Protein AF-A0A515D7T7-F1 (afdb_monomer_lite)

pLDDT: mean 89.21, std 8.46, range [52.06, 98.5]

Structure (mmCIF, N/CA/C/O backbone):
data_AF-A0A515D7T7-F1
#
_entry.id   AF-A0A515D7T7-F1
#
loop_
_atom_site.group_PDB
_atom_site.id
_atom_site.type_symbol
_atom_site.label_atom_id
_atom_site.label_alt_id
_atom_site.label_comp_id
_atom_site.label_asym_id
_atom_site.label_entity_id
_atom_site.label_seq_id
_atom_site.pdbx_PDB_ins_code
_atom_site.Cartn_x
_atom_site.Cartn_y
_atom_site.Cartn_z
_atom_site.occupancy
_atom_site.B_iso_or_equiv
_atom_site.auth_seq_id
_atom_site.auth_comp_id
_atom_site.auth_asym_id
_atom_site.auth_atom_id
_atom_site.pdbx_PDB_model_num
ATOM 1 N N . MET A 1 1 ? 3.396 -8.982 -15.856 1.00 57.47 1 MET A N 1
ATOM 2 C CA . MET A 1 1 ? 2.545 -8.597 -17.003 1.00 57.47 1 MET A CA 1
ATOM 3 C C . MET A 1 1 ? 3.292 -9.000 -18.273 1.00 57.47 1 MET A C 1
ATOM 5 O O . MET A 1 1 ? 4.515 -8.979 -18.232 1.00 57.47 1 MET A O 1
ATOM 9 N N . GLN A 1 2 ? 2.620 -9.464 -19.330 1.00 68.44 2 GLN A N 1
ATOM 10 C CA . GLN A 1 2 ? 3.279 -9.749 -20.613 1.00 68.44 2 GLN A CA 1
ATOM 11 C C . GLN A 1 2 ? 3.081 -8.554 -21.543 1.00 68.44 2 GLN A C 1
ATOM 13 O O . GLN A 1 2 ? 1.960 -8.066 -21.667 1.00 68.44 2 GLN A O 1
ATOM 18 N N . TYR A 1 3 ? 4.155 -8.102 -22.185 1.00 80.69 3 TYR A N 1
ATOM 19 C CA . TYR A 1 3 ? 4.115 -6.968 -23.102 1.00 80.69 3 TYR A CA 1
ATOM 20 C C . TYR A 1 3 ? 4.453 -7.420 -24.525 1.00 80.69 3 TYR A C 1
ATOM 22 O O . TYR A 1 3 ? 5.411 -8.162 -24.748 1.00 80.69 3 TYR A O 1
ATOM 30 N N . SER A 1 4 ? 3.669 -6.957 -25.494 1.00 86.75 4 SER A N 1
ATOM 31 C CA . SER A 1 4 ? 4.039 -6.989 -26.913 1.00 86.75 4 SER A CA 1
ATOM 32 C C . SER A 1 4 ? 5.171 -5.995 -27.203 1.00 86.75 4 SER A C 1
ATOM 34 O O . SER A 1 4 ? 5.392 -5.058 -26.433 1.00 86.75 4 SER A O 1
ATOM 36 N N . SER A 1 5 ? 5.861 -6.141 -28.339 1.00 87.50 5 SER A N 1
ATOM 37 C CA . SER A 1 5 ? 6.912 -5.193 -28.745 1.00 87.50 5 SER A CA 1
ATOM 38 C C . SER A 1 5 ? 6.387 -3.757 -28.864 1.00 87.50 5 SER A C 1
ATOM 40 O O . SER A 1 5 ? 7.030 -2.822 -28.394 1.00 87.50 5 SER A O 1
ATOM 42 N N . GLN A 1 6 ? 5.177 -3.577 -29.405 1.00 87.38 6 GLN A N 1
ATOM 43 C CA . GLN A 1 6 ? 4.538 -2.263 -29.517 1.00 87.38 6 GLN A CA 1
ATOM 44 C C . GLN A 1 6 ? 4.263 -1.632 -28.144 1.00 87.38 6 GLN A C 1
ATOM 46 O O . GLN A 1 6 ? 4.516 -0.443 -27.955 1.00 87.38 6 GLN A O 1
ATOM 51 N N . GLN A 1 7 ? 3.790 -2.422 -27.175 1.00 85.50 7 GLN A N 1
ATOM 52 C CA . GLN A 1 7 ? 3.575 -1.943 -25.807 1.00 85.50 7 GLN A CA 1
ATOM 53 C C . GLN A 1 7 ? 4.894 -1.565 -25.131 1.00 85.50 7 GLN A C 1
ATOM 55 O O . GLN A 1 7 ? 4.965 -0.522 -24.492 1.00 85.50 7 GLN A O 1
ATOM 60 N N . ILE A 1 8 ? 5.955 -2.358 -25.307 1.00 88.81 8 ILE A N 1
ATOM 61 C CA . ILE A 1 8 ? 7.284 -2.040 -24.763 1.00 88.81 8 ILE A CA 1
ATOM 62 C C . ILE A 1 8 ? 7.763 -0.678 -25.278 1.00 88.81 8 ILE A C 1
ATOM 64 O O . ILE A 1 8 ? 8.218 0.139 -24.482 1.00 88.81 8 ILE A O 1
ATOM 68 N N . PHE A 1 9 ? 7.599 -0.382 -26.571 1.0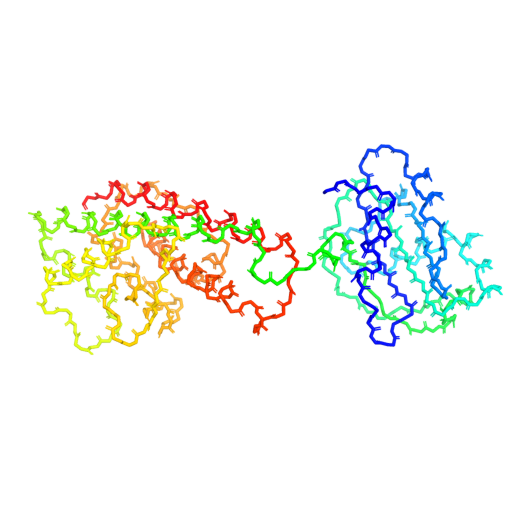0 88.50 9 PHE A N 1
ATOM 69 C CA . PHE A 1 9 ? 7.963 0.930 -27.114 1.00 88.50 9 PHE A CA 1
ATOM 70 C C . PHE A 1 9 ? 7.159 2.079 -26.508 1.00 88.50 9 PHE A C 1
ATOM 72 O O . PHE A 1 9 ? 7.740 3.098 -26.136 1.00 88.50 9 PHE A O 1
ATOM 79 N N . GLN A 1 10 ? 5.844 1.906 -26.355 1.00 86.38 10 GLN A N 1
ATOM 80 C CA . GLN A 1 10 ? 4.997 2.905 -25.698 1.00 86.38 10 GLN A CA 1
ATOM 81 C C . GLN A 1 10 ? 5.456 3.166 -24.258 1.00 86.38 10 GLN A C 1
ATOM 83 O O . GLN A 1 10 ? 5.550 4.319 -23.843 1.00 86.38 10 GLN A O 1
ATOM 88 N N . LEU A 1 11 ? 5.805 2.113 -23.513 1.00 87.31 11 LEU A N 1
ATOM 89 C CA . LEU A 1 11 ? 6.311 2.231 -22.144 1.00 87.31 11 LEU A CA 1
ATOM 90 C C . LEU A 1 11 ? 7.678 2.930 -22.097 1.00 87.31 11 LEU A C 1
ATOM 92 O O . LEU A 1 11 ? 7.887 3.808 -21.265 1.00 87.31 11 LEU A O 1
ATOM 96 N N . VAL A 1 12 ? 8.593 2.607 -23.015 1.00 89.56 12 VAL A N 1
ATOM 97 C CA . VAL A 1 12 ? 9.904 3.272 -23.126 1.00 89.56 12 VAL A CA 1
ATOM 98 C C . VAL A 1 12 ? 9.751 4.773 -23.390 1.00 89.56 12 VAL A C 1
ATOM 100 O O . VAL A 1 12 ? 10.467 5.582 -22.795 1.00 89.56 12 VAL A O 1
ATOM 103 N N . GLN A 1 13 ? 8.810 5.163 -24.251 1.00 88.19 13 GLN A N 1
ATOM 104 C CA . GLN A 1 13 ? 8.517 6.570 -24.541 1.00 88.19 13 GLN A CA 1
ATOM 105 C C . GLN A 1 13 ? 7.815 7.283 -23.377 1.00 88.19 13 GLN A C 1
ATOM 107 O O . GLN A 1 13 ? 8.022 8.480 -23.187 1.00 88.19 13 GLN A O 1
ATOM 112 N N . ALA A 1 14 ? 7.016 6.559 -22.588 1.00 85.25 14 ALA A N 1
ATOM 113 C CA . ALA A 1 14 ? 6.317 7.108 -21.429 1.00 85.25 14 ALA A CA 1
ATOM 114 C C . ALA A 1 14 ? 7.257 7.451 -20.262 1.00 85.25 14 ALA A C 1
ATOM 116 O O . ALA A 1 14 ? 6.937 8.330 -19.463 1.00 85.25 14 ALA A O 1
ATOM 117 N N . VAL A 1 15 ? 8.421 6.797 -20.156 1.00 85.81 15 VAL A N 1
ATOM 118 C CA . VAL A 1 15 ? 9.412 7.136 -19.127 1.00 85.81 15 VAL A CA 1
ATOM 119 C C . VAL A 1 15 ? 10.235 8.348 -19.582 1.00 85.81 15 VAL A C 1
ATOM 121 O O . VAL A 1 15 ? 10.968 8.241 -20.568 1.00 85.81 15 VAL A O 1
ATOM 124 N N . PRO A 1 16 ? 10.193 9.494 -18.879 1.00 86.69 16 PRO A N 1
ATOM 125 C CA . PRO A 1 16 ? 11.018 10.641 -19.228 1.00 86.69 16 PRO A CA 1
ATOM 126 C C . PRO A 1 16 ? 12.496 10.380 -18.915 1.00 86.69 16 PRO A C 1
ATOM 128 O O . PRO A 1 16 ? 12.856 9.657 -17.982 1.00 86.69 16 PRO A O 1
ATOM 131 N N . TRP A 1 17 ? 13.375 11.017 -19.683 1.00 88.19 17 TRP A N 1
ATOM 132 C CA . TRP A 1 17 ? 14.806 11.009 -19.407 1.00 88.19 17 TRP A CA 1
ATOM 133 C C . TRP A 1 17 ? 15.128 11.820 -18.152 1.00 88.19 17 TRP A C 1
ATOM 135 O O . TRP A 1 17 ? 14.663 12.951 -17.996 1.00 88.19 17 TRP A O 1
ATOM 145 N N . LYS A 1 18 ? 15.971 11.267 -17.274 1.00 85.44 18 LYS A N 1
ATOM 146 C CA . LYS A 1 18 ? 16.536 12.039 -16.162 1.00 85.44 18 LYS A CA 1
ATOM 147 C C . LYS A 1 18 ? 17.442 13.147 -16.728 1.00 85.44 18 LYS A C 1
ATOM 149 O O . LYS A 1 18 ? 18.162 12.882 -17.695 1.00 85.44 18 LYS A O 1
ATOM 154 N N . PRO A 1 19 ? 17.450 14.361 -16.143 1.00 83.12 19 PRO A N 1
ATOM 155 C CA . PRO A 1 19 ? 18.350 15.428 -16.575 1.00 83.12 19 PRO A CA 1
ATOM 156 C C . PRO A 1 19 ? 19.804 14.945 -16.635 1.00 83.12 19 PRO A C 1
ATOM 158 O O . PRO A 1 19 ? 20.258 14.247 -15.730 1.00 83.12 19 PRO A O 1
ATOM 161 N N . ASN A 1 20 ? 20.519 15.306 -17.703 1.00 83.31 20 ASN A N 1
ATOM 162 C CA . ASN A 1 20 ? 21.926 14.949 -17.954 1.00 83.31 20 ASN A CA 1
ATOM 163 C C . ASN A 1 20 ? 22.232 13.440 -18.075 1.00 83.31 20 ASN A C 1
ATOM 165 O O . ASN A 1 20 ? 23.396 13.062 -18.181 1.00 83.31 20 ASN A O 1
ATOM 169 N N . SER A 1 21 ? 21.217 12.570 -18.092 1.00 88.31 21 SER A N 1
ATOM 170 C CA . SER A 1 21 ? 21.401 11.138 -18.325 1.00 88.31 21 SER A CA 1
ATOM 171 C C . SER A 1 21 ? 21.408 10.829 -19.823 1.00 88.31 21 SER A C 1
ATOM 173 O O . SER A 1 21 ? 20.537 11.291 -20.561 1.00 88.31 21 SER A O 1
ATOM 175 N N . CYS A 1 22 ? 22.386 10.033 -20.259 1.00 91.19 22 CYS A N 1
ATOM 176 C CA . CYS A 1 22 ? 22.514 9.564 -21.646 1.00 91.19 22 CYS A CA 1
ATOM 177 C C . CYS A 1 22 ? 22.283 8.050 -21.777 1.00 91.19 22 CYS A C 1
ATOM 179 O O . CYS A 1 22 ? 22.191 7.530 -22.885 1.00 91.19 22 CYS A O 1
ATOM 181 N N . ILE A 1 23 ? 22.174 7.340 -20.649 1.00 92.69 23 ILE A N 1
ATOM 182 C CA . ILE A 1 23 ? 21.943 5.897 -20.593 1.00 92.69 23 ILE A CA 1
ATOM 183 C C . ILE A 1 23 ? 20.806 5.613 -19.621 1.00 92.69 23 ILE A C 1
ATOM 185 O O . ILE A 1 23 ? 20.823 6.074 -18.477 1.00 92.69 23 ILE A O 1
ATOM 189 N N . ARG A 1 24 ? 19.849 4.795 -20.053 1.00 92.56 24 ARG A N 1
ATOM 190 C CA . ARG A 1 24 ? 18.876 4.162 -19.162 1.00 92.56 24 ARG A CA 1
ATOM 191 C C . ARG A 1 24 ? 18.772 2.683 -19.479 1.00 92.56 24 ARG A C 1
ATOM 193 O O . ARG A 1 24 ? 18.905 2.273 -20.630 1.00 92.56 24 ARG A O 1
ATOM 200 N N . MET A 1 25 ? 18.533 1.890 -18.447 1.00 92.88 25 MET A N 1
ATOM 201 C CA . MET A 1 25 ? 18.398 0.449 -18.579 1.00 92.88 25 MET A CA 1
ATOM 202 C C . MET A 1 25 ? 17.079 0.014 -17.970 1.00 92.88 25 MET A C 1
ATOM 204 O O . MET A 1 25 ? 16.767 0.358 -16.826 1.00 92.88 25 MET A O 1
ATOM 208 N N . PHE A 1 26 ? 16.321 -0.760 -18.733 1.00 92.38 26 PHE A N 1
ATOM 209 C CA . PHE A 1 26 ? 15.070 -1.322 -18.274 1.00 92.38 26 PHE A CA 1
ATOM 210 C C . PHE A 1 26 ? 15.090 -2.835 -18.326 1.00 92.38 26 PHE A C 1
ATOM 212 O O . PHE A 1 26 ? 15.508 -3.437 -19.312 1.00 92.38 26 PHE A O 1
ATOM 219 N N . TRP A 1 27 ? 14.588 -3.447 -17.267 1.00 91.56 27 TRP A N 1
ATOM 220 C CA . TRP A 1 27 ? 14.275 -4.855 -17.241 1.00 91.56 27 TRP A CA 1
ATOM 221 C C . TRP A 1 27 ? 12.901 -5.092 -17.849 1.00 91.56 27 TRP A C 1
ATOM 223 O O . TRP A 1 27 ? 11.919 -4.447 -17.473 1.00 91.56 27 TRP A O 1
ATOM 233 N N . VAL A 1 28 ? 12.832 -6.046 -18.770 1.00 90.88 28 VAL A N 1
ATOM 234 C CA . VAL A 1 28 ? 11.592 -6.466 -19.410 1.00 90.88 28 VAL A CA 1
ATOM 235 C C . VAL A 1 28 ? 11.449 -7.966 -19.228 1.00 90.88 28 VAL A C 1
ATOM 237 O O . VAL A 1 28 ? 12.201 -8.763 -19.800 1.00 90.88 28 VAL A O 1
ATOM 240 N N . ARG A 1 29 ? 10.455 -8.364 -18.431 1.00 88.12 29 ARG A N 1
ATOM 241 C CA . ARG A 1 29 ? 10.111 -9.774 -18.292 1.00 88.12 29 ARG A CA 1
ATOM 242 C C . ARG A 1 29 ? 9.368 -10.262 -19.534 1.00 88.12 29 ARG A C 1
ATOM 244 O O . ARG A 1 29 ? 8.255 -9.826 -19.821 1.00 88.12 29 ARG A O 1
ATOM 251 N N . TYR A 1 30 ? 9.958 -11.237 -20.210 1.00 88.06 30 TYR A N 1
ATOM 252 C CA . TYR A 1 30 ? 9.394 -11.958 -21.342 1.00 88.06 30 TYR A CA 1
ATOM 253 C C . TYR A 1 30 ? 9.564 -13.467 -21.117 1.00 88.06 30 TYR A C 1
ATOM 255 O O . TYR A 1 30 ? 10.588 -14.067 -21.449 1.00 88.06 30 TYR A O 1
ATOM 263 N N . ALA A 1 31 ? 8.576 -14.058 -20.437 1.00 81.62 31 ALA A N 1
ATOM 264 C CA . ALA A 1 31 ? 8.631 -15.439 -19.953 1.00 81.62 31 ALA A CA 1
ATOM 265 C C . ALA A 1 31 ? 8.290 -16.484 -21.030 1.00 81.62 31 ALA A C 1
ATOM 267 O O . ALA A 1 31 ? 8.812 -17.599 -20.986 1.00 81.62 31 ALA A O 1
ATOM 268 N N . GLU A 1 32 ? 7.441 -16.120 -21.991 1.00 80.19 32 GLU A N 1
ATOM 269 C CA . GLU A 1 32 ? 6.931 -16.997 -23.046 1.00 80.19 32 GLU A CA 1
ATOM 270 C C . GLU A 1 32 ? 7.434 -16.527 -24.413 1.00 80.19 32 GLU A C 1
ATOM 272 O O . GLU A 1 32 ? 7.512 -15.328 -24.662 1.00 80.19 32 GLU A O 1
ATOM 277 N N . GLY A 1 33 ? 7.771 -17.468 -25.298 1.00 84.38 33 GLY A N 1
ATOM 278 C CA . GLY A 1 33 ? 8.294 -17.172 -26.635 1.00 84.38 33 GLY A CA 1
ATOM 279 C C . GLY A 1 33 ? 9.820 -17.022 -26.715 1.00 84.38 33 GLY A C 1
ATOM 280 O O . GLY A 1 33 ? 10.560 -17.265 -25.755 1.00 84.38 33 GLY A O 1
ATOM 281 N N . SER A 1 34 ? 10.301 -16.656 -27.906 1.00 90.44 34 SER A N 1
ATOM 282 C CA . SER A 1 34 ? 11.725 -16.459 -28.187 1.00 90.44 34 SER A CA 1
ATOM 283 C C . SER A 1 34 ? 12.156 -15.035 -27.827 1.00 90.44 34 SER A C 1
ATOM 285 O O . SER A 1 34 ? 11.713 -14.059 -28.433 1.00 90.44 34 SER A O 1
ATOM 287 N N . ARG A 1 35 ? 13.053 -14.904 -26.841 1.00 91.81 35 ARG A N 1
ATOM 288 C CA . ARG A 1 35 ? 13.654 -13.606 -26.477 1.00 91.81 35 ARG A CA 1
ATOM 289 C C . ARG A 1 35 ? 14.519 -13.035 -27.598 1.00 91.81 35 ARG A C 1
ATOM 291 O O . ARG A 1 35 ? 14.634 -11.821 -27.687 1.00 91.81 35 ARG A O 1
ATOM 298 N N . ASP A 1 36 ? 15.079 -13.896 -28.444 1.00 91.38 36 ASP A N 1
ATOM 299 C CA . ASP A 1 36 ? 15.861 -13.487 -29.609 1.00 91.38 36 ASP A CA 1
ATOM 300 C C . ASP A 1 36 ? 14.956 -12.845 -30.670 1.00 91.38 36 ASP A C 1
ATOM 302 O O . ASP A 1 36 ? 15.232 -11.740 -31.121 1.00 91.38 36 ASP A O 1
ATOM 306 N N . GLU A 1 37 ? 13.802 -13.448 -30.974 1.00 92.31 37 GLU A N 1
ATOM 307 C CA . GLU A 1 37 ? 12.818 -12.836 -31.883 1.00 92.31 37 GLU A CA 1
ATOM 308 C C . GLU A 1 37 ? 12.257 -11.520 -31.332 1.00 92.31 37 GLU A C 1
ATOM 310 O O . GLU A 1 37 ? 12.045 -10.566 -32.080 1.00 92.31 37 GLU A O 1
ATOM 315 N N . MET A 1 38 ? 12.011 -11.456 -30.020 1.00 91.88 38 MET A N 1
ATOM 316 C CA . MET A 1 38 ? 11.585 -10.220 -29.366 1.00 91.88 38 MET A CA 1
ATOM 317 C C . MET A 1 38 ? 12.677 -9.145 -29.443 1.00 91.88 38 MET A C 1
ATOM 319 O O . MET A 1 38 ? 12.362 -7.996 -29.735 1.00 91.88 38 MET A O 1
ATOM 323 N N . ALA A 1 39 ? 13.949 -9.501 -29.233 1.00 92.50 39 ALA A N 1
ATOM 324 C CA . ALA A 1 39 ? 15.067 -8.572 -29.374 1.00 92.50 39 ALA A CA 1
ATOM 325 C C . ALA A 1 39 ? 15.150 -8.005 -30.797 1.00 92.50 39 ALA A C 1
ATOM 327 O O . ALA A 1 39 ? 15.240 -6.795 -30.963 1.00 92.50 39 ALA A O 1
ATOM 328 N N . GLU A 1 40 ? 15.022 -8.839 -31.826 1.00 92.31 40 GLU A N 1
ATOM 329 C CA . GLU A 1 40 ? 15.043 -8.352 -33.211 1.00 92.31 40 GLU A CA 1
ATOM 330 C C . GLU A 1 40 ? 13.895 -7.375 -33.510 1.00 92.31 40 GLU A C 1
ATOM 332 O O . GLU A 1 40 ? 14.090 -6.380 -34.200 1.00 92.31 40 GLU A O 1
ATOM 337 N N . ARG A 1 41 ? 12.706 -7.588 -32.931 1.00 92.44 41 ARG A N 1
ATOM 338 C CA . ARG A 1 41 ? 11.566 -6.660 -33.083 1.00 92.44 41 ARG A CA 1
ATOM 339 C C . ARG A 1 41 ? 11.704 -5.368 -32.279 1.00 92.44 41 ARG A C 1
ATOM 341 O O . ARG A 1 41 ? 11.032 -4.390 -32.599 1.00 92.44 41 ARG A O 1
ATOM 348 N N . LEU A 1 42 ? 12.477 -5.392 -31.196 1.00 92.69 42 LEU A N 1
ATOM 349 C CA . LEU A 1 42 ? 12.661 -4.255 -30.291 1.00 92.69 42 LEU A CA 1
ATOM 350 C C . LEU A 1 42 ? 13.836 -3.361 -30.685 1.00 92.69 42 LEU A C 1
ATOM 352 O O . LEU A 1 42 ? 13.930 -2.234 -30.200 1.00 92.69 42 LEU A O 1
ATOM 356 N N . TRP A 1 43 ? 14.727 -3.856 -31.539 1.00 93.19 43 TRP A N 1
ATOM 357 C CA . TRP A 1 43 ? 15.845 -3.082 -32.044 1.00 93.19 43 TRP A CA 1
ATOM 358 C C . TRP A 1 43 ? 15.335 -1.941 -32.925 1.00 93.19 43 TRP A C 1
ATOM 360 O O . TRP A 1 43 ? 14.793 -2.173 -34.005 1.00 93.19 43 TRP A O 1
ATOM 370 N N . THR A 1 44 ? 15.487 -0.699 -32.470 1.00 92.00 44 THR A N 1
ATOM 371 C CA . THR A 1 44 ? 15.000 0.466 -33.217 1.00 92.00 44 THR A CA 1
ATOM 372 C C . THR A 1 44 ? 15.721 1.750 -32.826 1.00 92.00 44 THR A C 1
ATOM 374 O O . THR A 1 44 ? 16.431 1.821 -31.822 1.00 92.00 44 THR A O 1
ATOM 377 N N . TRP A 1 45 ? 15.456 2.794 -33.604 1.00 91.56 45 TRP A N 1
ATOM 378 C CA . TRP A 1 45 ? 15.798 4.176 -33.300 1.00 91.56 45 TRP A CA 1
ATOM 379 C C . TRP A 1 45 ? 14.539 4.981 -32.972 1.00 91.56 45 TRP A C 1
ATOM 381 O O . TRP A 1 45 ? 13.507 4.839 -33.631 1.00 91.56 45 TRP A O 1
ATOM 391 N N . ILE A 1 46 ? 14.623 5.842 -31.957 1.00 86.25 46 ILE A N 1
ATOM 392 C CA . ILE A 1 46 ? 13.602 6.839 -31.617 1.00 86.25 46 ILE A CA 1
ATOM 393 C C . ILE A 1 46 ? 14.285 8.209 -31.658 1.00 86.25 46 ILE A C 1
ATOM 395 O O . ILE A 1 46 ? 14.915 8.635 -30.694 1.00 86.25 46 ILE A O 1
ATOM 399 N N . ASN A 1 47 ? 14.184 8.919 -32.783 1.00 87.12 47 ASN A N 1
ATOM 400 C CA . ASN A 1 47 ? 14.970 10.135 -33.035 1.00 87.12 47 ASN A CA 1
ATOM 401 C C . ASN A 1 47 ? 16.484 9.855 -32.881 1.00 87.12 47 ASN A C 1
ATOM 403 O O . ASN A 1 47 ? 17.014 9.013 -33.596 1.00 87.12 47 ASN A O 1
ATOM 407 N N . LYS A 1 48 ? 17.173 10.522 -31.943 1.00 89.88 48 LYS A N 1
ATOM 408 C CA . LYS A 1 48 ? 18.601 10.312 -31.624 1.00 89.88 48 LYS A CA 1
ATOM 409 C C . LYS A 1 48 ? 18.844 9.337 -30.461 1.00 89.88 48 LYS A C 1
ATOM 411 O O . LYS A 1 48 ? 19.921 9.335 -29.863 1.00 89.88 48 LYS A O 1
ATOM 416 N N . GLU A 1 49 ? 17.831 8.554 -30.099 1.00 93.19 49 GLU A N 1
ATOM 417 C CA . GLU A 1 49 ? 17.910 7.510 -29.081 1.00 93.19 49 GLU A CA 1
ATOM 418 C C . GLU A 1 49 ? 17.985 6.131 -29.743 1.00 93.19 49 GLU A C 1
ATOM 420 O O . GLU A 1 49 ? 17.063 5.737 -30.461 1.00 93.19 49 GLU A O 1
ATOM 425 N N . ALA A 1 50 ? 19.052 5.384 -29.464 1.00 94.69 50 ALA A N 1
ATOM 426 C CA . ALA A 1 50 ? 19.150 3.979 -29.848 1.00 94.69 50 ALA A CA 1
ATOM 427 C C . ALA A 1 50 ? 18.478 3.100 -28.780 1.00 94.69 50 ALA A C 1
ATOM 429 O O . ALA A 1 50 ? 18.831 3.172 -27.599 1.00 94.69 50 ALA A O 1
ATOM 430 N N . VAL A 1 51 ? 17.522 2.259 -29.184 1.00 95.06 51 VAL A N 1
ATOM 431 C CA . VAL A 1 51 ? 16.876 1.271 -28.308 1.00 95.06 51 VAL A CA 1
ATOM 432 C C . VAL A 1 51 ? 17.485 -0.098 -28.587 1.00 95.06 51 VAL A C 1
ATOM 434 O O . VAL A 1 51 ? 17.272 -0.693 -29.642 1.00 95.06 51 VAL A O 1
ATOM 437 N N . VAL A 1 52 ? 18.260 -0.586 -27.621 1.00 96.00 52 VAL A N 1
ATOM 438 C CA . VAL A 1 52 ? 19.133 -1.753 -27.748 1.00 96.00 52 VAL A CA 1
ATOM 439 C C . VAL A 1 52 ? 18.641 -2.875 -26.826 1.00 96.00 52 VAL A C 1
ATOM 441 O O . VAL A 1 52 ? 18.906 -2.861 -25.619 1.00 96.00 52 VAL A O 1
ATOM 444 N N . PRO A 1 53 ? 17.905 -3.866 -27.350 1.00 95.25 53 PRO A N 1
ATOM 445 C CA . PRO A 1 53 ? 17.536 -5.045 -26.583 1.00 95.25 53 PRO A CA 1
ATOM 446 C C . PRO A 1 53 ? 18.730 -5.981 -26.382 1.00 95.25 53 PRO A C 1
ATOM 448 O O . PRO A 1 53 ? 19.471 -6.285 -27.313 1.00 95.25 53 PRO A O 1
ATOM 451 N N . MET A 1 54 ? 18.885 -6.474 -25.155 1.00 95.00 54 MET A N 1
ATOM 452 C CA . MET A 1 54 ? 19.946 -7.393 -24.751 1.00 95.00 54 MET A CA 1
ATOM 453 C C . MET A 1 54 ? 19.331 -8.617 -24.076 1.00 95.00 54 MET A C 1
ATOM 455 O O . MET A 1 54 ? 18.645 -8.511 -23.058 1.00 95.00 54 MET A O 1
ATOM 459 N N . VAL A 1 55 ? 19.567 -9.800 -24.640 1.00 92.06 55 VAL A N 1
ATOM 460 C CA . VAL A 1 55 ? 19.036 -11.051 -24.085 1.00 92.06 55 VAL A CA 1
ATOM 461 C C . VAL A 1 55 ? 19.934 -11.526 -22.949 1.00 92.06 55 VAL A C 1
ATOM 463 O O . VAL A 1 55 ? 21.089 -11.884 -23.172 1.00 92.06 55 VAL A O 1
ATOM 466 N N . LEU A 1 56 ? 19.393 -11.595 -21.730 1.00 90.31 56 LEU A N 1
ATOM 467 C CA . LEU A 1 56 ? 20.131 -12.106 -20.576 1.00 90.31 56 LEU A CA 1
ATOM 468 C C . LEU A 1 56 ? 20.214 -13.641 -20.639 1.00 90.31 56 LEU A C 1
ATOM 470 O O . LEU A 1 56 ? 19.237 -14.343 -20.357 1.00 90.31 56 LEU A O 1
ATOM 474 N N . ARG A 1 57 ? 21.359 -14.179 -21.071 1.00 82.62 57 ARG A N 1
ATOM 475 C CA . ARG A 1 57 ? 21.557 -15.634 -21.241 1.00 82.62 57 ARG A CA 1
ATOM 476 C C . ARG A 1 57 ? 22.141 -16.314 -20.007 1.00 82.62 57 ARG A C 1
ATOM 478 O O . ARG A 1 57 ? 21.814 -17.468 -19.749 1.00 82.62 57 ARG A O 1
ATOM 485 N N . THR A 1 58 ? 22.981 -15.609 -19.262 1.00 78.94 58 THR A N 1
ATOM 486 C CA . THR A 1 58 ? 23.635 -16.091 -18.046 1.00 78.94 58 THR A CA 1
ATOM 487 C C . THR A 1 58 ? 22.900 -15.603 -16.803 1.00 78.94 58 THR A C 1
ATOM 489 O O . THR A 1 58 ? 22.136 -14.638 -16.838 1.00 78.94 58 THR A O 1
ATOM 492 N N . ALA A 1 59 ? 23.110 -16.302 -15.690 1.00 73.56 59 ALA A N 1
ATOM 493 C CA . ALA A 1 59 ? 22.616 -15.856 -14.400 1.00 73.56 59 ALA A CA 1
ATOM 494 C C . ALA A 1 59 ? 23.428 -14.633 -13.939 1.00 73.56 59 ALA A C 1
ATOM 496 O O . ALA A 1 59 ? 24.529 -14.800 -13.433 1.00 73.56 59 ALA A O 1
ATOM 497 N N . GLY A 1 60 ? 22.869 -13.437 -14.106 1.00 78.44 60 GLY A N 1
ATOM 498 C CA . GLY A 1 60 ? 23.389 -12.169 -13.583 1.00 78.44 60 GLY A CA 1
ATOM 499 C C . GLY A 1 60 ? 22.283 -11.393 -12.868 1.00 78.44 60 GLY A C 1
ATOM 500 O O . GLY A 1 60 ? 21.135 -11.842 -12.844 1.00 78.44 60 GLY A O 1
ATOM 501 N N . PHE A 1 61 ? 22.608 -10.238 -12.295 1.00 81.81 61 PHE A N 1
ATOM 502 C CA . PHE A 1 61 ? 21.682 -9.368 -11.564 1.00 81.81 61 PHE A CA 1
ATOM 503 C C . PHE A 1 61 ? 21.058 -10.057 -10.342 1.00 81.81 61 PHE A C 1
ATOM 505 O O . PHE A 1 61 ? 19.847 -9.996 -10.116 1.00 81.81 61 PHE A O 1
ATOM 512 N N . LYS A 1 62 ? 21.901 -10.722 -9.539 1.00 79.62 62 LYS A N 1
ATOM 513 C CA . LYS A 1 62 ? 21.506 -11.374 -8.272 1.00 79.62 62 LYS A CA 1
ATOM 514 C C . LYS A 1 62 ? 21.971 -10.636 -7.018 1.00 79.62 62 LYS A C 1
ATOM 516 O O . LYS A 1 62 ? 21.381 -10.837 -5.960 1.00 79.62 62 LYS A O 1
ATOM 521 N N . ASP A 1 63 ? 22.997 -9.800 -7.137 1.00 77.94 63 ASP A N 1
ATOM 522 C CA . ASP A 1 63 ? 23.559 -9.011 -6.041 1.00 77.94 63 ASP A CA 1
ATOM 523 C C . ASP A 1 63 ? 23.337 -7.519 -6.315 1.00 77.94 63 ASP A C 1
ATOM 525 O O . ASP A 1 63 ? 23.725 -7.006 -7.365 1.00 77.94 63 ASP A O 1
ATOM 529 N N . THR A 1 64 ? 22.727 -6.810 -5.362 1.00 68.88 64 THR A N 1
ATOM 530 C CA . THR A 1 64 ? 22.511 -5.358 -5.436 1.00 68.88 64 THR A CA 1
ATOM 531 C C . THR A 1 64 ? 23.816 -4.578 -5.586 1.00 68.88 64 THR A C 1
ATOM 533 O O . THR A 1 64 ? 23.812 -3.514 -6.198 1.00 68.88 64 THR A O 1
ATOM 536 N N . ASN A 1 65 ? 24.929 -5.107 -5.070 1.00 75.44 65 ASN A N 1
ATOM 537 C CA . ASN A 1 65 ? 26.237 -4.457 -5.145 1.00 75.44 65 ASN A CA 1
ATOM 538 C C . ASN A 1 65 ? 26.953 -4.689 -6.485 1.00 75.44 65 ASN A C 1
ATOM 540 O O . ASN A 1 65 ? 27.897 -3.966 -6.796 1.00 75.44 65 ASN A O 1
ATOM 544 N N . ALA A 1 66 ? 26.507 -5.665 -7.284 1.00 80.69 66 ALA A N 1
ATOM 545 C CA . ALA A 1 66 ? 27.150 -6.049 -8.542 1.00 80.69 66 ALA A CA 1
ATOM 546 C C . ALA A 1 66 ? 26.360 -5.625 -9.793 1.00 80.69 66 ALA A C 1
ATOM 548 O O . ALA A 1 66 ? 26.840 -5.817 -10.904 1.00 80.69 66 ALA A O 1
ATOM 549 N N . VAL A 1 67 ? 25.190 -4.989 -9.639 1.00 83.06 67 VAL A N 1
ATOM 550 C CA . VAL A 1 67 ? 24.266 -4.644 -10.744 1.00 83.06 67 VAL A CA 1
ATOM 551 C C . VAL A 1 67 ? 24.954 -3.957 -11.923 1.00 83.06 67 VAL A C 1
ATOM 553 O O . VAL A 1 67 ? 24.662 -4.266 -13.076 1.00 83.06 67 VAL A O 1
ATOM 556 N N . LEU A 1 68 ? 25.852 -3.006 -11.658 1.00 84.56 68 LEU A N 1
ATOM 557 C CA . LEU A 1 68 ? 26.541 -2.290 -12.730 1.00 84.56 68 LEU A CA 1
ATOM 558 C C . LEU A 1 68 ? 27.721 -3.067 -13.319 1.00 84.56 68 LEU A C 1
ATOM 560 O O . LEU A 1 68 ? 27.999 -2.897 -14.500 1.00 84.56 68 LEU A O 1
ATOM 564 N N . ALA A 1 69 ? 28.367 -3.944 -12.550 1.00 86.12 69 ALA A N 1
ATOM 565 C CA . ALA A 1 69 ? 29.355 -4.873 -13.095 1.00 86.12 69 ALA A CA 1
ATOM 566 C C . ALA A 1 69 ? 28.674 -5.882 -14.035 1.00 86.12 69 ALA A C 1
ATOM 568 O O . ALA A 1 69 ? 29.108 -6.045 -15.172 1.00 86.12 69 ALA A O 1
ATOM 569 N N . ASP A 1 70 ? 27.530 -6.437 -13.623 1.00 88.75 70 ASP A N 1
ATOM 570 C CA . ASP A 1 70 ? 26.699 -7.314 -14.455 1.00 88.75 70 ASP A CA 1
ATOM 571 C C . ASP A 1 70 ? 26.221 -6.597 -15.734 1.00 88.75 70 ASP A C 1
ATOM 573 O O . ASP A 1 70 ? 26.155 -7.191 -16.812 1.00 88.75 70 ASP A O 1
ATOM 577 N N . ALA A 1 71 ? 25.910 -5.296 -15.648 1.00 89.25 71 ALA A N 1
ATOM 578 C CA . ALA A 1 71 ? 25.579 -4.484 -16.819 1.00 89.25 71 ALA A CA 1
ATOM 579 C C . ALA A 1 71 ? 26.771 -4.318 -17.775 1.00 89.25 71 ALA A C 1
ATOM 581 O O . ALA A 1 71 ? 26.581 -4.393 -18.987 1.00 89.25 71 ALA A O 1
ATOM 582 N N . MET A 1 72 ? 27.986 -4.137 -17.251 1.00 89.62 72 MET A N 1
ATOM 583 C CA . MET A 1 72 ? 29.208 -4.048 -18.058 1.00 89.62 72 MET A CA 1
ATOM 584 C C . MET A 1 72 ? 29.534 -5.366 -18.756 1.00 89.62 72 MET A C 1
ATOM 586 O O . MET A 1 72 ? 29.835 -5.363 -19.948 1.00 89.62 72 MET A O 1
ATOM 590 N N . GLU A 1 73 ? 29.402 -6.495 -18.059 1.00 91.00 73 GLU A N 1
ATOM 591 C CA . GLU A 1 73 ? 29.526 -7.818 -18.678 1.00 91.00 73 GLU A CA 1
ATOM 592 C C . GLU A 1 73 ? 28.494 -8.006 -19.794 1.00 91.00 73 GLU A C 1
ATOM 594 O O . GLU A 1 73 ? 28.807 -8.534 -20.863 1.00 91.00 73 GLU A O 1
ATOM 599 N N . LEU A 1 74 ? 27.264 -7.526 -19.580 1.00 92.25 74 LEU A N 1
ATOM 600 C CA . LEU A 1 74 ? 26.213 -7.584 -20.589 1.00 92.25 74 LEU A CA 1
ATOM 601 C C . LEU A 1 74 ? 26.515 -6.684 -21.797 1.00 92.25 7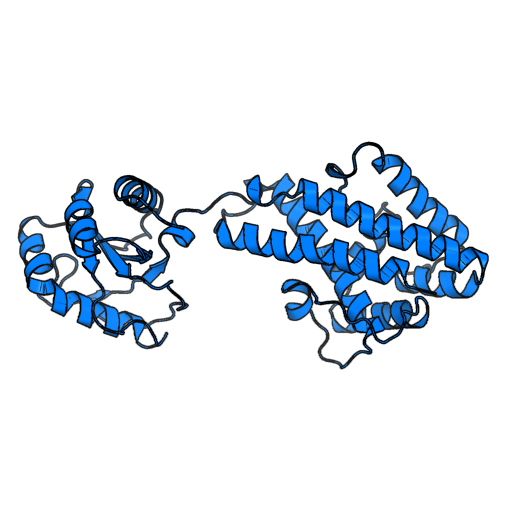4 LEU A C 1
ATOM 603 O O . LEU A 1 74 ? 26.222 -7.084 -22.926 1.00 92.25 74 LEU A O 1
ATOM 607 N N . PHE A 1 75 ? 27.112 -5.507 -21.591 1.00 93.56 75 PHE A N 1
ATOM 608 C CA . PHE A 1 75 ? 27.583 -4.655 -22.683 1.00 93.56 75 PHE A CA 1
ATOM 609 C C . PHE A 1 75 ? 28.688 -5.335 -23.484 1.00 93.56 75 PHE A C 1
ATOM 611 O O . PHE A 1 75 ? 28.579 -5.396 -24.706 1.00 93.56 75 PHE A O 1
ATOM 618 N N . GLU A 1 76 ? 29.697 -5.906 -22.824 1.00 93.31 76 GLU A N 1
ATOM 619 C CA . GLU A 1 76 ? 30.796 -6.596 -23.505 1.00 93.31 76 GLU A CA 1
ATOM 620 C C . GLU A 1 76 ? 30.283 -7.806 -24.301 1.00 93.31 76 GLU A C 1
ATOM 622 O O . GLU A 1 76 ? 30.610 -7.976 -25.475 1.00 93.31 76 GLU A O 1
ATOM 627 N N . ALA A 1 77 ? 29.364 -8.587 -23.725 1.00 91.44 77 ALA A N 1
ATOM 628 C CA . ALA A 1 77 ? 28.719 -9.704 -24.415 1.00 91.44 77 ALA A CA 1
ATOM 629 C C . ALA A 1 77 ? 27.912 -9.279 -25.660 1.00 91.44 77 ALA A C 1
ATOM 631 O O . ALA A 1 77 ? 27.667 -10.100 -26.545 1.00 91.44 77 ALA A O 1
ATOM 632 N N . ASN A 1 78 ? 27.493 -8.011 -25.741 1.00 92.81 78 ASN A N 1
ATOM 633 C CA . ASN A 1 78 ? 26.758 -7.442 -26.874 1.00 92.81 78 ASN A CA 1
ATOM 634 C C . ASN A 1 78 ? 27.590 -6.431 -27.681 1.00 92.81 78 ASN A C 1
ATOM 636 O O . ASN A 1 78 ? 27.038 -5.758 -28.556 1.00 92.81 78 ASN A O 1
ATOM 640 N N . ARG A 1 79 ? 28.907 -6.345 -27.450 1.00 94.44 79 ARG A N 1
ATOM 641 C CA . ARG A 1 79 ? 29.792 -5.340 -28.056 1.00 94.44 79 ARG A CA 1
ATOM 642 C C . ARG A 1 79 ? 29.664 -5.268 -29.573 1.00 94.44 79 ARG A C 1
ATOM 644 O O . ARG A 1 79 ? 29.471 -4.184 -30.108 1.00 94.44 79 ARG A O 1
ATOM 651 N N . VAL A 1 80 ? 29.658 -6.418 -30.252 1.00 92.69 80 VAL A N 1
ATOM 652 C CA . VAL A 1 80 ? 29.536 -6.521 -31.723 1.00 92.69 80 VAL A CA 1
ATOM 653 C C . VAL A 1 80 ? 28.295 -5.800 -32.265 1.00 92.69 80 VAL A C 1
ATOM 655 O O . VAL A 1 80 ? 28.305 -5.322 -33.394 1.00 92.69 80 VAL A O 1
ATOM 658 N N . ARG A 1 81 ? 27.222 -5.707 -31.470 1.00 90.94 81 ARG A N 1
ATOM 659 C CA . ARG A 1 81 ? 25.997 -4.983 -31.838 1.00 90.94 81 ARG A CA 1
ATOM 660 C C . ARG A 1 81 ? 26.024 -3.520 -31.401 1.00 90.94 81 ARG A C 1
ATOM 662 O O . ARG A 1 81 ? 25.427 -2.688 -32.071 1.00 90.94 81 ARG A O 1
ATOM 669 N N . ILE A 1 82 ? 26.661 -3.218 -30.270 1.00 94.19 82 ILE A N 1
ATOM 670 C CA . ILE A 1 82 ? 26.642 -1.888 -29.649 1.00 94.19 82 ILE A CA 1
ATOM 671 C C . ILE A 1 82 ? 27.682 -0.960 -30.283 1.00 94.19 82 ILE A C 1
ATOM 673 O O . ILE A 1 82 ? 27.344 0.160 -30.643 1.00 94.19 82 ILE A O 1
ATOM 677 N N . GLU A 1 83 ? 28.926 -1.411 -30.439 1.00 95.19 83 GLU A N 1
ATOM 678 C CA . GLU A 1 83 ? 30.056 -0.608 -30.933 1.00 95.19 83 GLU A CA 1
ATOM 679 C C . GLU A 1 83 ? 29.794 0.047 -32.306 1.00 95.19 83 GLU A C 1
ATOM 681 O O . GLU A 1 83 ? 30.061 1.243 -32.441 1.00 95.19 83 GLU A O 1
ATOM 686 N N . PRO A 1 84 ? 29.175 -0.629 -33.301 1.00 94.44 84 PRO A N 1
ATOM 687 C CA . PRO A 1 84 ? 28.861 0.001 -34.586 1.00 94.44 84 PRO A CA 1
ATOM 688 C C . PRO A 1 84 ? 27.930 1.216 -34.487 1.00 94.44 84 PRO A C 1
ATOM 690 O O . PRO A 1 84 ? 27.981 2.085 -35.354 1.00 94.44 84 PRO A O 1
ATOM 693 N N . LEU A 1 85 ? 27.116 1.319 -33.426 1.00 92.19 85 LEU A N 1
ATOM 694 C CA . LEU A 1 85 ? 26.202 2.450 -33.226 1.00 92.19 85 LEU A CA 1
ATOM 695 C C . LEU A 1 85 ? 26.946 3.777 -33.037 1.00 92.19 85 LEU A C 1
ATOM 697 O O . LEU A 1 85 ? 26.350 4.833 -33.224 1.00 92.19 85 LEU A O 1
ATOM 701 N N . ALA A 1 86 ? 28.238 3.751 -32.689 1.00 89.88 86 ALA A N 1
ATOM 702 C CA . ALA A 1 86 ? 29.051 4.959 -32.578 1.00 89.88 86 ALA A CA 1
ATOM 703 C C . ALA A 1 86 ? 29.120 5.746 -33.902 1.00 89.88 86 ALA A C 1
ATOM 705 O O . ALA A 1 86 ? 29.220 6.972 -33.872 1.00 89.88 86 ALA A O 1
ATOM 706 N N . ALA A 1 87 ? 29.012 5.068 -35.054 1.00 89.56 87 ALA A N 1
ATOM 707 C CA . ALA A 1 87 ? 29.006 5.709 -36.370 1.00 89.56 87 ALA A CA 1
ATOM 708 C C . ALA A 1 87 ? 27.789 6.628 -36.581 1.00 89.56 87 ALA A C 1
ATOM 710 O O . ALA A 1 87 ? 27.906 7.668 -37.227 1.00 89.56 87 ALA A O 1
ATOM 711 N N . ASP A 1 88 ? 26.648 6.268 -35.991 1.00 88.25 88 ASP A N 1
ATOM 712 C CA . ASP A 1 88 ? 25.391 7.015 -36.086 1.00 88.25 88 ASP A CA 1
ATOM 713 C C . ASP A 1 88 ? 25.258 8.103 -35.001 1.00 88.25 88 ASP A C 1
ATOM 715 O O . ASP A 1 88 ? 24.289 8.863 -34.992 1.00 88.25 88 ASP A O 1
ATOM 719 N N . ALA A 1 89 ? 26.236 8.193 -34.088 1.00 88.25 89 ALA A N 1
ATOM 720 C CA . ALA A 1 89 ? 26.338 9.192 -33.022 1.00 88.25 89 ALA A CA 1
ATOM 721 C C . ALA A 1 89 ? 25.029 9.406 -32.220 1.00 88.25 89 ALA A C 1
ATOM 723 O O . ALA A 1 89 ? 24.493 10.524 -32.192 1.00 88.25 89 ALA A O 1
ATOM 724 N N . PRO A 1 90 ? 24.493 8.364 -31.546 1.00 92.81 90 PRO A N 1
ATOM 725 C CA . PRO A 1 90 ? 23.328 8.517 -30.682 1.00 92.81 90 PRO A CA 1
ATOM 726 C C . PRO A 1 90 ? 23.608 9.549 -29.583 1.00 92.81 90 PRO A C 1
ATOM 728 O O . PRO A 1 90 ? 24.687 9.583 -29.001 1.00 92.81 90 PRO A O 1
ATOM 731 N N . GLU A 1 91 ? 22.618 10.374 -29.244 1.00 93.25 91 GLU A N 1
ATOM 732 C CA . GLU A 1 91 ? 22.715 11.240 -28.059 1.00 93.25 91 GLU A CA 1
ATOM 733 C C . GLU A 1 91 ? 22.385 10.458 -26.785 1.00 93.25 91 GLU A C 1
ATOM 735 O O . GLU A 1 91 ? 22.818 10.815 -25.688 1.00 93.25 91 GLU A O 1
ATOM 740 N N . ARG A 1 92 ? 21.568 9.407 -26.924 1.00 94.06 92 ARG A N 1
ATOM 741 C CA . ARG A 1 92 ? 21.032 8.629 -25.811 1.00 94.06 92 ARG A CA 1
ATOM 742 C C . ARG A 1 92 ? 20.885 7.158 -26.172 1.00 94.06 92 ARG A C 1
ATOM 744 O O . ARG A 1 92 ? 20.627 6.814 -27.323 1.00 94.06 92 ARG A O 1
ATOM 751 N N . MET A 1 93 ? 20.992 6.294 -25.169 1.00 95.50 93 MET A N 1
ATOM 752 C CA . MET A 1 93 ? 20.829 4.852 -25.334 1.00 95.50 93 MET A CA 1
ATOM 753 C C . MET A 1 93 ? 19.892 4.259 -24.286 1.00 95.50 93 MET A C 1
ATOM 755 O O . MET A 1 93 ? 20.098 4.412 -23.079 1.00 95.50 93 MET A O 1
ATOM 759 N N . THR A 1 94 ? 18.887 3.532 -24.762 1.00 95.62 94 THR A N 1
ATOM 760 C CA . THR A 1 94 ? 17.990 2.738 -23.925 1.00 95.62 94 THR A CA 1
ATOM 761 C C . THR A 1 94 ? 18.309 1.273 -24.091 1.00 95.62 94 THR A C 1
ATOM 763 O O . THR A 1 94 ? 18.104 0.709 -25.161 1.00 95.62 94 THR A O 1
ATOM 766 N N . PHE A 1 95 ? 18.740 0.634 -23.013 1.00 95.69 95 PHE A N 1
ATOM 767 C CA . PHE A 1 95 ? 18.957 -0.803 -23.006 1.00 95.69 95 PHE A CA 1
ATOM 768 C C . PHE A 1 95 ? 17.743 -1.533 -22.445 1.00 95.69 95 PHE A C 1
ATOM 770 O O . PHE A 1 95 ? 17.266 -1.200 -21.359 1.00 95.69 95 PHE A O 1
ATOM 777 N N . LEU A 1 96 ? 17.264 -2.548 -23.162 1.00 95.19 96 LEU A N 1
ATOM 778 C CA . LEU A 1 96 ? 16.164 -3.408 -22.722 1.00 95.19 96 LEU A CA 1
ATOM 779 C C . LEU A 1 96 ? 16.712 -4.793 -22.381 1.00 95.19 96 LEU A C 1
ATOM 781 O O . LEU A 1 96 ? 16.993 -5.591 -23.271 1.00 95.19 96 LEU A O 1
ATOM 785 N N . ILE A 1 97 ? 16.870 -5.088 -21.094 1.00 94.06 97 ILE A N 1
ATOM 786 C CA . ILE A 1 97 ? 17.322 -6.396 -20.615 1.00 94.06 97 ILE A CA 1
ATOM 787 C C . ILE A 1 97 ? 16.140 -7.366 -20.679 1.00 94.06 97 ILE A C 1
ATOM 789 O O . ILE A 1 97 ? 15.197 -7.265 -19.892 1.00 94.06 97 ILE A O 1
ATOM 793 N N . LEU A 1 98 ? 16.188 -8.316 -21.615 1.00 93.12 98 LEU A N 1
ATOM 794 C CA . LEU A 1 98 ? 15.141 -9.316 -21.810 1.00 93.12 98 LEU A CA 1
ATOM 795 C C . LEU A 1 98 ? 15.415 -10.557 -20.953 1.00 93.12 98 LEU A C 1
ATOM 797 O O . LEU A 1 98 ? 16.322 -11.353 -21.234 1.00 93.12 98 LEU A O 1
ATOM 801 N N . SER A 1 99 ? 14.584 -10.771 -19.936 1.00 90.38 99 SER A N 1
ATOM 802 C CA . SER A 1 99 ? 14.701 -11.904 -19.012 1.00 90.38 99 SER A CA 1
ATOM 803 C C . SER A 1 99 ? 13.406 -12.698 -18.902 1.00 90.38 99 SER A C 1
ATOM 805 O O . SER A 1 99 ? 12.321 -12.168 -19.110 1.00 90.38 99 SER A O 1
ATOM 807 N N . LYS A 1 100 ? 13.508 -13.983 -18.550 1.00 87.38 100 LYS A N 1
ATOM 808 C CA . LYS A 1 100 ? 12.329 -14.788 -18.185 1.00 87.38 100 LYS A CA 1
ATOM 809 C C . LYS A 1 100 ? 11.847 -14.497 -16.760 1.00 87.38 100 LYS A C 1
ATOM 811 O O . LYS A 1 100 ? 10.678 -14.730 -16.447 1.00 87.38 100 LYS A O 1
ATOM 816 N N . GLU A 1 101 ? 12.741 -13.996 -15.915 1.00 85.31 101 GLU A N 1
ATOM 817 C CA . GLU A 1 101 ? 12.505 -13.749 -14.493 1.00 85.31 101 GLU A CA 1
ATOM 818 C C . GLU A 1 101 ? 12.119 -12.286 -14.237 1.00 85.31 101 GLU A C 1
ATOM 820 O O . GLU A 1 101 ? 12.375 -11.412 -15.064 1.00 85.31 101 GLU A O 1
ATOM 825 N N . ASP A 1 102 ? 11.470 -12.015 -13.102 1.00 80.56 102 ASP A N 1
ATOM 826 C CA . ASP A 1 102 ? 11.192 -10.646 -12.647 1.00 80.56 102 ASP A CA 1
ATOM 827 C C . ASP A 1 102 ? 12.476 -9.987 -12.117 1.00 80.56 102 ASP A C 1
ATOM 829 O O . ASP A 1 102 ? 13.310 -10.661 -11.506 1.00 80.56 102 ASP A O 1
ATOM 833 N N . PHE A 1 103 ? 12.613 -8.669 -12.280 1.00 81.94 103 PHE A N 1
ATOM 834 C CA . PHE A 1 103 ? 13.691 -7.927 -11.627 1.00 81.94 103 PHE A CA 1
ATOM 835 C C . PHE A 1 103 ? 13.392 -7.777 -10.138 1.00 81.94 103 PHE A C 1
ATOM 837 O O . PHE A 1 103 ? 12.302 -7.347 -9.760 1.00 81.94 103 PHE A O 1
ATOM 844 N N . ARG A 1 104 ? 14.349 -8.140 -9.282 1.00 70.69 104 ARG A N 1
ATOM 845 C CA . ARG A 1 104 ? 14.151 -8.173 -7.820 1.00 70.69 104 ARG A CA 1
ATOM 846 C C . ARG A 1 104 ? 15.119 -7.292 -7.036 1.00 70.69 104 ARG A C 1
ATOM 848 O O . ARG A 1 104 ? 15.060 -7.290 -5.810 1.00 70.69 104 ARG A O 1
ATOM 855 N N . LEU A 1 105 ? 16.009 -6.568 -7.711 1.00 72.06 105 LEU A N 1
ATOM 856 C CA . LEU A 1 105 ? 17.049 -5.784 -7.051 1.00 72.06 105 LEU A CA 1
ATOM 857 C C . LEU A 1 105 ? 16.630 -4.322 -6.880 1.00 72.06 105 LEU A C 1
ATOM 859 O O . LEU A 1 105 ? 16.088 -3.701 -7.791 1.00 72.06 105 LEU A O 1
ATOM 863 N N . VAL A 1 106 ? 16.925 -3.765 -5.706 1.00 58.59 106 VAL A N 1
ATOM 864 C CA . VAL A 1 106 ? 16.853 -2.323 -5.445 1.00 58.59 106 VAL A CA 1
ATOM 865 C C . VAL A 1 106 ? 18.237 -1.755 -5.728 1.00 58.59 106 VAL A C 1
ATOM 867 O O . VAL A 1 106 ? 19.207 -2.145 -5.081 1.00 58.59 106 VAL A O 1
ATOM 870 N N . ASN A 1 107 ? 18.346 -0.884 -6.730 1.00 59.50 107 ASN A N 1
ATOM 871 C CA . ASN A 1 107 ? 19.647 -0.409 -7.181 1.00 59.50 107 ASN A CA 1
ATOM 872 C C . ASN A 1 107 ? 20.199 0.691 -6.261 1.00 59.50 107 ASN A C 1
ATOM 874 O O . ASN A 1 107 ? 19.628 1.779 -6.179 1.00 59.50 107 ASN A O 1
ATOM 878 N N . ALA A 1 108 ? 21.336 0.422 -5.626 1.00 52.06 108 ALA A N 1
ATOM 879 C CA . ALA A 1 108 ? 22.171 1.413 -4.960 1.00 52.06 108 ALA A CA 1
ATOM 880 C C . ALA A 1 108 ? 23.621 1.118 -5.355 1.00 52.06 108 ALA A C 1
ATOM 882 O O . ALA A 1 108 ? 24.270 0.275 -4.748 1.00 52.06 108 ALA A O 1
ATOM 883 N N . SER A 1 109 ? 24.103 1.750 -6.423 1.00 59.28 109 SER A N 1
ATOM 884 C CA . SER A 1 109 ? 25.407 1.424 -7.006 1.00 59.28 109 SER A CA 1
ATOM 885 C C . SER A 1 109 ? 26.307 2.655 -7.140 1.00 59.28 109 SER A C 1
ATOM 887 O O . SER A 1 109 ? 25.838 3.786 -7.254 1.00 59.28 109 SER A O 1
ATOM 889 N N . SER A 1 110 ? 27.619 2.438 -7.104 1.00 65.31 110 SER A N 1
ATOM 890 C CA . SER A 1 110 ? 28.631 3.476 -7.344 1.00 65.31 110 SER A CA 1
ATOM 891 C C . SER A 1 110 ? 28.744 3.806 -8.839 1.00 65.31 110 SER A C 1
ATOM 893 O O . SER A 1 110 ? 28.339 2.98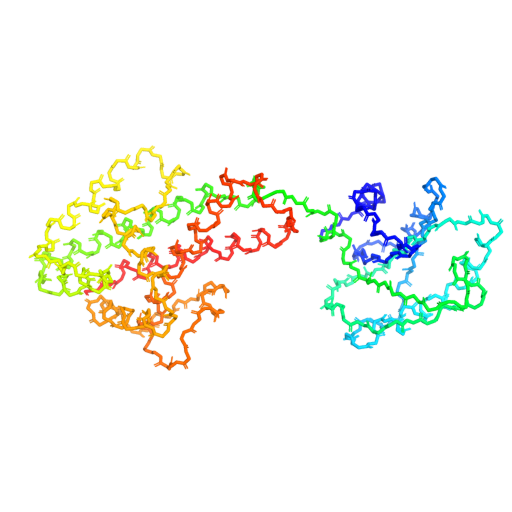8 -9.663 1.00 65.31 110 SER A O 1
ATOM 895 N N . PRO A 1 111 ? 29.289 4.973 -9.228 1.00 81.12 111 PRO A N 1
ATOM 896 C CA . PRO A 1 111 ? 29.572 5.271 -10.632 1.00 81.12 111 PRO A CA 1
ATOM 897 C C . PRO A 1 111 ? 30.470 4.207 -11.283 1.00 81.12 111 PRO A C 1
ATOM 899 O O . PRO A 1 111 ? 31.355 3.664 -10.622 1.00 81.12 111 PRO A O 1
ATOM 902 N N . ILE A 1 112 ? 30.266 3.949 -12.577 1.00 85.75 112 ILE A N 1
ATOM 903 C CA . ILE A 1 112 ? 31.109 3.067 -13.400 1.00 85.75 112 ILE A CA 1
ATOM 904 C C . ILE A 1 112 ? 31.712 3.836 -14.568 1.00 85.75 112 ILE A C 1
ATOM 906 O O . ILE A 1 112 ? 31.096 4.769 -15.078 1.00 85.75 112 ILE A O 1
ATOM 910 N N . GLU A 1 113 ? 32.896 3.432 -15.012 1.00 91.12 113 GLU A N 1
ATOM 911 C CA . GLU A 1 113 ? 33.505 3.952 -16.234 1.00 91.12 113 GLU A CA 1
ATOM 912 C C . GLU A 1 113 ? 33.035 3.134 -17.438 1.00 91.12 113 GLU A C 1
ATOM 914 O O . GLU A 1 113 ? 33.113 1.904 -17.434 1.00 91.12 113 GLU A O 1
ATOM 919 N N . LEU A 1 114 ? 32.495 3.815 -18.450 1.00 92.69 114 LEU A N 1
ATOM 920 C CA . LEU A 1 114 ? 32.095 3.167 -19.696 1.00 92.69 114 LEU A CA 1
ATOM 921 C C . LEU A 1 114 ? 33.325 2.773 -20.519 1.00 92.69 114 LEU A C 1
ATOM 923 O O . LEU A 1 114 ? 34.329 3.485 -20.469 1.00 92.69 114 LEU A O 1
ATOM 927 N N . PRO A 1 115 ? 33.245 1.711 -21.339 1.00 92.88 115 PRO A N 1
ATOM 928 C CA . PRO A 1 115 ? 34.333 1.358 -22.241 1.00 92.88 115 PRO A CA 1
ATOM 929 C C . PRO A 1 115 ? 34.660 2.491 -23.223 1.00 92.88 115 PRO A C 1
ATOM 931 O O . PRO A 1 115 ? 33.809 3.318 -23.560 1.00 92.88 115 PRO A O 1
ATOM 934 N N . ASP A 1 116 ? 35.891 2.514 -23.721 1.00 94.44 116 ASP A N 1
ATOM 935 C CA . ASP A 1 116 ? 36.355 3.470 -24.734 1.00 94.44 116 ASP A CA 1
ATOM 936 C C . ASP A 1 116 ? 35.616 3.338 -26.075 1.00 94.44 116 ASP A C 1
ATOM 938 O O . ASP A 1 116 ? 35.450 4.317 -26.798 1.00 94.44 116 ASP A O 1
ATOM 942 N N . TRP A 1 117 ? 35.121 2.140 -26.377 1.00 94.81 117 TRP A N 1
ATOM 943 C CA . TRP A 1 117 ? 34.334 1.830 -27.567 1.00 94.81 117 TRP A CA 1
ATOM 944 C C . TRP A 1 117 ? 32.845 2.189 -27.442 1.00 94.81 117 TRP A C 1
ATOM 946 O O . TRP A 1 117 ? 32.092 2.051 -28.409 1.00 94.81 117 TRP A O 1
ATOM 956 N N . PHE A 1 118 ? 32.375 2.613 -26.264 1.00 94.62 118 PHE A N 1
ATOM 957 C CA . PHE A 1 118 ? 30.945 2.792 -26.019 1.00 94.62 118 PHE A CA 1
ATOM 958 C C . PHE A 1 118 ? 30.365 3.987 -26.813 1.00 94.62 118 PHE A C 1
ATOM 960 O O . PHE A 1 118 ? 30.943 5.074 -26.772 1.00 94.62 118 PHE A O 1
ATOM 967 N N . PRO A 1 119 ? 29.201 3.858 -27.487 1.00 92.94 119 PRO A N 1
ATOM 968 C CA . PRO A 1 119 ? 28.701 4.886 -28.414 1.00 92.94 119 PRO A CA 1
ATOM 969 C C . PRO A 1 119 ? 28.367 6.243 -27.784 1.00 92.94 119 PRO A C 1
ATOM 971 O O . PRO A 1 119 ? 28.388 7.264 -28.468 1.00 92.94 119 PRO A O 1
ATOM 974 N N . VAL A 1 120 ? 28.040 6.266 -26.489 1.00 92.06 120 VAL A N 1
ATOM 975 C CA . VAL A 1 120 ? 27.726 7.490 -25.742 1.00 92.06 120 VAL A CA 1
ATOM 976 C C . VAL A 1 120 ? 28.668 7.646 -24.560 1.00 92.06 120 VAL A C 1
ATOM 978 O O . VAL A 1 120 ? 28.790 6.745 -23.740 1.00 92.06 120 VAL A O 1
ATOM 981 N N . LEU A 1 121 ? 29.294 8.819 -24.434 1.00 90.19 121 LEU A N 1
ATOM 982 C CA . LEU A 1 121 ? 30.225 9.133 -23.341 1.00 90.19 121 LEU A CA 1
ATOM 983 C C . LEU A 1 121 ? 31.347 8.076 -23.150 1.00 90.19 121 LEU A C 1
ATOM 985 O O . LEU A 1 121 ? 31.551 7.626 -22.021 1.00 90.19 121 LEU A O 1
ATOM 989 N N . PRO A 1 122 ? 32.088 7.690 -24.209 1.00 92.50 122 PRO A N 1
ATOM 990 C CA . PRO A 1 122 ? 33.158 6.695 -24.097 1.00 92.50 122 PRO A CA 1
ATOM 991 C C . PRO A 1 122 ? 34.215 7.105 -23.065 1.00 92.50 122 PRO A C 1
ATOM 993 O O . PRO A 1 122 ? 34.541 8.293 -22.957 1.00 92.50 122 PRO A O 1
ATOM 996 N N . ALA A 1 123 ? 34.744 6.128 -22.317 1.00 91.31 123 ALA A N 1
ATOM 997 C CA . ALA A 1 123 ? 35.761 6.322 -21.272 1.00 91.31 123 ALA A CA 1
ATOM 998 C C . ALA A 1 123 ? 35.394 7.387 -20.215 1.00 91.31 123 ALA A C 1
ATOM 1000 O O . ALA A 1 123 ? 36.254 8.082 -19.669 1.00 91.31 123 ALA A O 1
ATOM 1001 N N . ARG A 1 124 ? 34.094 7.582 -19.944 1.00 90.75 124 ARG A N 1
ATOM 1002 C CA . ARG A 1 124 ? 33.618 8.494 -18.896 1.00 90.75 124 ARG A CA 1
ATOM 1003 C C . ARG A 1 124 ? 32.916 7.742 -17.783 1.00 90.75 124 ARG A C 1
ATOM 1005 O O . ARG A 1 124 ? 32.128 6.827 -18.020 1.00 90.75 124 ARG A O 1
ATOM 1012 N N . ALA A 1 125 ? 33.149 8.212 -16.560 1.00 87.75 125 ALA A N 1
ATOM 1013 C CA . ALA A 1 125 ? 32.377 7.803 -15.403 1.00 87.75 125 ALA A CA 1
ATOM 1014 C C . ALA A 1 125 ? 30.914 8.245 -15.557 1.00 87.75 125 ALA A C 1
ATOM 1016 O O . ALA A 1 125 ? 30.618 9.415 -15.815 1.00 87.75 125 ALA A O 1
ATOM 1017 N N . THR A 1 126 ? 29.995 7.307 -15.377 1.00 86.44 126 THR A N 1
ATOM 1018 C CA . THR A 1 126 ? 28.554 7.518 -15.432 1.00 86.44 126 THR A CA 1
ATOM 1019 C C . THR A 1 126 ? 27.865 6.768 -14.302 1.00 86.44 126 THR A C 1
ATOM 1021 O O . THR A 1 126 ? 28.421 5.865 -13.677 1.00 86.44 126 THR A O 1
ATOM 1024 N N . PHE A 1 127 ? 26.618 7.136 -14.048 1.00 83.38 127 PHE A N 1
ATOM 1025 C CA . PHE A 1 127 ? 25.735 6.401 -13.163 1.00 83.38 127 PHE A CA 1
ATOM 1026 C C . PHE A 1 127 ? 24.377 6.246 -13.842 1.00 83.38 127 PHE A C 1
ATOM 1028 O O . PHE A 1 127 ? 23.780 7.216 -14.314 1.00 83.38 127 PHE A O 1
ATOM 1035 N N . PHE A 1 128 ? 23.871 5.020 -13.868 1.00 84.06 128 PHE A N 1
ATOM 1036 C CA . PHE A 1 128 ? 22.520 4.711 -14.310 1.00 84.06 128 PHE A CA 1
ATOM 1037 C C . PHE A 1 128 ? 21.929 3.621 -13.421 1.00 84.06 128 PHE A C 1
ATOM 1039 O O . PHE A 1 128 ? 22.613 2.984 -12.623 1.00 84.06 128 PHE A O 1
ATOM 1046 N N . SER A 1 129 ? 20.622 3.428 -13.542 1.00 83.50 129 SER A N 1
ATOM 1047 C CA . SER A 1 129 ? 19.884 2.413 -12.800 1.00 83.50 129 SER A CA 1
ATOM 1048 C C . SER A 1 129 ? 19.211 1.446 -13.750 1.00 83.50 129 SER A C 1
ATOM 1050 O O . SER A 1 129 ? 18.613 1.892 -14.731 1.00 83.50 129 SER A O 1
ATOM 1052 N N . VAL A 1 130 ? 19.250 0.160 -13.412 1.00 86.06 130 VAL A N 1
ATOM 1053 C CA . VAL A 1 130 ? 18.365 -0.843 -14.006 1.00 86.06 130 VAL A CA 1
ATOM 1054 C C . VAL A 1 130 ? 17.039 -0.778 -13.262 1.00 86.06 130 VAL A C 1
ATOM 1056 O O . VAL A 1 130 ? 17.010 -0.967 -12.048 1.00 86.06 130 VAL A O 1
ATOM 1059 N N . ASN A 1 131 ? 15.954 -0.477 -13.971 1.00 85.19 131 ASN A N 1
ATOM 1060 C CA . ASN A 1 131 ? 14.614 -0.447 -13.387 1.00 85.19 131 ASN A CA 1
ATOM 1061 C C . ASN A 1 131 ? 13.692 -1.417 -14.119 1.00 85.19 131 ASN A C 1
ATOM 1063 O O . ASN A 1 131 ? 13.848 -1.627 -15.316 1.00 85.19 131 ASN A O 1
ATOM 1067 N N . ASP A 1 132 ? 12.683 -1.959 -13.447 1.00 85.44 132 ASP A N 1
ATOM 1068 C CA . ASP A 1 132 ? 11.609 -2.671 -14.142 1.00 85.44 132 ASP A CA 1
ATOM 1069 C C . ASP A 1 132 ? 10.831 -1.691 -15.043 1.00 85.44 132 ASP A C 1
ATOM 1071 O O . ASP A 1 132 ? 10.393 -0.631 -14.576 1.00 85.44 132 ASP A O 1
ATOM 1075 N N . LEU A 1 133 ? 10.707 -2.012 -16.340 1.00 83.75 133 LEU A N 1
ATOM 1076 C CA . LEU A 1 133 ? 10.050 -1.135 -17.316 1.00 83.75 133 LEU A CA 1
ATOM 1077 C C . LEU A 1 133 ? 8.588 -0.895 -16.944 1.00 83.75 133 LEU A C 1
ATOM 1079 O O . LEU A 1 133 ? 8.135 0.244 -16.984 1.00 83.75 133 LEU A O 1
ATOM 1083 N N . GLY A 1 134 ? 7.872 -1.955 -16.562 1.00 75.44 134 GLY A N 1
ATOM 1084 C CA . GLY A 1 134 ? 6.470 -1.872 -16.172 1.00 75.44 134 GLY A CA 1
ATOM 1085 C C . GLY A 1 134 ? 6.305 -0.974 -14.954 1.00 75.44 134 GLY A C 1
ATOM 1086 O O . GLY A 1 134 ? 5.526 -0.029 -14.986 1.00 75.44 134 GLY A O 1
ATOM 1087 N N . GLN A 1 135 ? 7.114 -1.177 -13.911 1.00 72.44 135 GLN A N 1
ATOM 1088 C CA . GLN A 1 135 ? 7.046 -0.340 -12.705 1.00 72.44 135 GLN A CA 1
ATOM 1089 C C . GLN A 1 135 ? 7.412 1.128 -12.961 1.00 72.44 135 GLN A C 1
ATOM 1091 O O . GLN A 1 135 ? 6.852 2.016 -12.320 1.00 72.44 135 GLN A O 1
ATOM 1096 N N . SER A 1 136 ? 8.351 1.383 -13.874 1.00 70.94 136 SER A N 1
ATOM 1097 C CA . SER A 1 136 ? 8.832 2.738 -14.177 1.00 70.94 136 SER A CA 1
ATOM 1098 C C . SER A 1 136 ? 7.896 3.511 -15.103 1.00 70.94 136 SER A C 1
ATOM 1100 O O . SER A 1 136 ? 7.779 4.727 -14.976 1.00 70.94 136 SER A O 1
ATOM 1102 N N . ALA A 1 137 ? 7.266 2.819 -16.052 1.00 65.12 137 ALA A N 1
ATOM 1103 C CA . ALA A 1 137 ? 6.411 3.417 -17.071 1.00 65.12 137 ALA A CA 1
ATOM 1104 C C . ALA A 1 137 ? 4.941 3.482 -16.643 1.00 65.12 137 ALA A C 1
ATOM 1106 O O . ALA A 1 137 ? 4.227 4.411 -17.014 1.00 65.12 137 ALA A O 1
ATOM 1107 N N . GLU A 1 138 ? 4.477 2.532 -15.830 1.00 76.44 138 GLU A N 1
ATOM 1108 C CA . GLU A 1 138 ? 3.109 2.507 -15.312 1.00 76.44 138 GLU A CA 1
ATOM 1109 C C . GLU A 1 138 ? 3.028 3.286 -13.998 1.00 76.44 138 GLU A C 1
ATOM 1111 O O . GLU A 1 138 ? 2.719 2.739 -12.939 1.00 76.44 138 GLU A O 1
ATOM 1116 N N . ILE A 1 139 ? 3.320 4.584 -14.053 1.00 80.62 139 ILE A N 1
ATOM 1117 C CA . ILE A 1 139 ? 3.050 5.504 -12.947 1.00 80.62 139 ILE A CA 1
ATOM 1118 C C . ILE A 1 139 ? 1.720 6.210 -13.196 1.00 80.62 139 ILE A C 1
ATOM 1120 O O . ILE A 1 139 ? 1.438 6.676 -14.299 1.00 80.62 139 ILE A O 1
ATOM 1124 N N . LYS A 1 140 ? 0.869 6.273 -12.175 1.00 81.94 140 LYS A N 1
ATOM 1125 C CA . LYS A 1 140 ? -0.426 6.961 -12.250 1.00 81.94 140 LYS A CA 1
ATOM 1126 C C . LYS A 1 140 ? -0.636 7.836 -11.016 1.00 81.94 140 LYS A C 1
ATOM 1128 O O . LYS A 1 140 ? -0.033 7.554 -9.976 1.00 81.94 140 LYS A O 1
ATOM 1133 N N . PRO A 1 141 ? -1.468 8.888 -11.097 1.00 88.94 141 PRO A N 1
ATOM 1134 C CA . PRO A 1 141 ? -1.899 9.603 -9.902 1.00 88.94 141 PRO A CA 1
ATOM 1135 C C . PRO A 1 141 ? -2.602 8.649 -8.926 1.00 88.94 141 PRO A C 1
ATOM 1137 O O . PRO A 1 141 ? -3.092 7.589 -9.321 1.00 88.94 141 PRO A O 1
ATOM 1140 N N . LEU A 1 142 ? -2.676 9.038 -7.653 1.00 90.12 142 LEU A N 1
ATOM 1141 C CA . LEU A 1 142 ? -3.236 8.206 -6.576 1.00 90.12 142 LEU A CA 1
ATOM 1142 C C . LEU A 1 142 ? -4.752 7.945 -6.701 1.00 90.12 142 LEU A C 1
ATOM 1144 O O . LEU A 1 142 ? -5.314 7.157 -5.939 1.00 90.12 142 LEU A O 1
ATOM 1148 N N . ASN A 1 143 ? -5.415 8.553 -7.692 1.00 89.56 143 ASN A N 1
ATOM 1149 C CA . ASN A 1 143 ? -6.806 8.279 -8.048 1.00 89.56 143 ASN A CA 1
ATOM 1150 C C . ASN A 1 143 ? -6.989 7.158 -9.089 1.00 89.56 143 ASN A C 1
ATOM 1152 O O . ASN A 1 143 ? -8.032 7.068 -9.735 1.00 89.56 143 ASN A O 1
ATOM 1156 N N . PHE A 1 144 ? -5.987 6.294 -9.253 1.00 87.25 144 PHE A N 1
ATOM 1157 C CA . PHE A 1 144 ? -6.035 5.175 -10.185 1.00 87.25 144 PHE A CA 1
ATOM 1158 C C . PHE A 1 144 ? -7.222 4.218 -9.894 1.00 87.25 144 PHE A C 1
ATOM 1160 O O . PHE A 1 144 ? -7.284 3.662 -8.792 1.00 87.25 144 PHE A O 1
ATOM 1167 N N . PRO A 1 145 ? -8.154 3.984 -10.846 1.00 84.31 145 PRO A N 1
ATOM 1168 C CA . PRO A 1 145 ? -9.401 3.252 -10.580 1.00 84.31 145 PRO A CA 1
ATOM 1169 C C . PRO A 1 145 ? -9.213 1.824 -10.061 1.00 84.31 145 PRO A C 1
ATOM 1171 O O . PRO A 1 145 ? -9.951 1.367 -9.191 1.00 84.31 145 PRO A O 1
ATOM 1174 N N . GLU A 1 146 ? -8.200 1.104 -10.534 1.00 83.88 146 GLU A N 1
ATOM 1175 C CA . GLU A 1 146 ? -7.956 -0.287 -10.156 1.00 83.88 146 GLU A CA 1
ATOM 1176 C C . GLU A 1 146 ? -7.361 -0.413 -8.747 1.00 83.88 146 GLU A C 1
ATOM 1178 O O . GLU A 1 146 ? -7.325 -1.514 -8.191 1.00 83.88 146 GLU A O 1
ATOM 1183 N N . ALA A 1 147 ? -6.982 0.709 -8.121 1.00 88.38 147 ALA A N 1
ATOM 1184 C CA . ALA A 1 147 ? -6.762 0.761 -6.683 1.00 88.38 147 ALA A CA 1
ATOM 1185 C C . ALA A 1 147 ? -8.078 0.606 -5.891 1.00 88.38 147 ALA A C 1
ATOM 1187 O O . ALA A 1 147 ? -8.013 0.292 -4.712 1.00 88.38 147 ALA A O 1
ATOM 1188 N N . ARG A 1 148 ? -9.263 0.746 -6.504 1.00 91.06 148 ARG A N 1
ATOM 1189 C CA . ARG A 1 148 ? -10.585 0.445 -5.911 1.00 91.06 148 ARG A CA 1
ATOM 1190 C C . ARG A 1 148 ? -10.793 1.038 -4.514 1.00 91.06 148 ARG A C 1
ATOM 1192 O O . ARG A 1 148 ? -11.020 0.315 -3.541 1.00 91.06 148 ARG A O 1
ATOM 1199 N N . MET A 1 149 ? -10.641 2.356 -4.399 1.00 94.94 149 MET A N 1
ATOM 1200 C CA . MET A 1 149 ? -10.810 3.057 -3.118 1.00 94.94 149 MET A CA 1
ATOM 1201 C C . MET A 1 149 ? -12.257 3.053 -2.617 1.00 94.94 149 MET A C 1
ATOM 1203 O O . MET A 1 149 ? -12.478 3.070 -1.413 1.00 94.94 149 MET A O 1
ATOM 1207 N N . ASP A 1 150 ? -13.227 2.941 -3.516 1.00 94.12 150 ASP A N 1
ATOM 1208 C CA . ASP A 1 150 ? -14.638 2.681 -3.214 1.00 94.12 150 ASP A CA 1
ATOM 1209 C C . ASP A 1 150 ? -14.842 1.353 -2.459 1.00 94.12 150 ASP A C 1
ATOM 1211 O O . ASP A 1 150 ? -15.592 1.289 -1.491 1.00 94.12 150 ASP A O 1
ATOM 1215 N N . HIS A 1 151 ? -14.111 0.299 -2.829 1.00 95.94 151 HIS A N 1
ATOM 1216 C CA . HIS A 1 151 ? -14.122 -0.961 -2.079 1.00 95.94 151 HIS A CA 1
ATOM 1217 C C . HIS A 1 151 ? -13.447 -0.821 -0.706 1.00 95.94 151 HIS A C 1
ATOM 1219 O O . HIS A 1 151 ? -13.858 -1.476 0.248 1.00 95.94 151 HIS A O 1
ATOM 1225 N N . VAL A 1 152 ? -12.392 -0.004 -0.591 1.00 96.62 152 VAL A N 1
ATOM 1226 C CA . VAL A 1 152 ? -11.786 0.303 0.719 1.00 96.62 152 VAL A CA 1
ATOM 1227 C C . VAL A 1 152 ? -12.798 1.030 1.607 1.00 96.62 152 VAL A C 1
ATOM 1229 O O . VAL A 1 152 ? -12.903 0.688 2.781 1.00 96.62 152 VAL A O 1
ATOM 1232 N N . ALA A 1 153 ? -13.560 1.976 1.045 1.00 97.06 153 ALA A N 1
ATOM 1233 C CA . ALA A 1 153 ? -14.625 2.696 1.740 1.00 97.06 153 ALA A CA 1
ATOM 1234 C C . ALA A 1 153 ? -15.683 1.749 2.307 1.00 97.06 153 ALA A C 1
ATOM 1236 O O . ALA A 1 153 ? -15.917 1.745 3.512 1.00 97.06 153 ALA A O 1
ATOM 1237 N N . GLU A 1 154 ? -16.242 0.901 1.444 1.00 97.50 154 GLU A N 1
ATOM 1238 C CA . GLU A 1 154 ? -17.276 -0.077 1.785 1.00 97.50 154 GLU A CA 1
ATOM 1239 C C . GLU A 1 154 ? -16.795 -1.028 2.890 1.00 97.50 154 GLU A C 1
ATOM 1241 O O . GLU A 1 154 ? -17.458 -1.200 3.908 1.00 97.50 154 GLU A O 1
ATOM 1246 N N . MET A 1 155 ? -15.584 -1.575 2.756 1.00 97.94 155 MET A N 1
ATOM 1247 C CA . MET A 1 155 ? -15.022 -2.494 3.751 1.00 97.94 155 MET A CA 1
ATOM 1248 C C . MET A 1 155 ? -14.696 -1.815 5.087 1.00 97.94 155 MET A C 1
ATOM 1250 O O . MET A 1 155 ? -14.811 -2.445 6.138 1.00 97.94 155 MET A O 1
ATOM 1254 N N . LEU A 1 156 ? -14.276 -0.547 5.068 1.00 97.88 156 LEU A N 1
ATOM 1255 C CA . LEU A 1 156 ? -14.035 0.213 6.293 1.00 97.88 156 LEU A CA 1
ATOM 1256 C C . LEU A 1 156 ? -15.349 0.565 6.998 1.00 97.88 156 LEU A C 1
ATOM 1258 O O . LEU A 1 156 ? -15.425 0.437 8.217 1.00 97.88 156 LEU A O 1
ATOM 1262 N N . PHE A 1 157 ? -16.375 0.952 6.235 1.00 98.25 157 PHE A N 1
ATOM 1263 C CA . PHE A 1 157 ? -17.729 1.173 6.740 1.00 98.25 157 PHE A CA 1
ATOM 1264 C C . PHE A 1 157 ? -18.283 -0.091 7.405 1.00 98.25 157 PHE A C 1
ATOM 1266 O O . PHE A 1 157 ? -18.804 -0.031 8.518 1.00 98.25 157 PHE A O 1
ATOM 1273 N N . GLU A 1 158 ? -18.130 -1.252 6.763 1.00 98.25 158 GLU A N 1
ATOM 1274 C CA . GLU A 1 158 ? -18.558 -2.532 7.330 1.00 98.25 158 GLU A CA 1
ATOM 1275 C C . GLU A 1 158 ? -17.809 -2.886 8.621 1.00 98.25 158 GLU A C 1
ATOM 1277 O O . GLU A 1 158 ? -18.422 -3.386 9.565 1.00 98.25 158 GLU A O 1
ATOM 1282 N N . LEU A 1 159 ? -16.498 -2.627 8.681 1.00 98.50 159 LEU A N 1
ATOM 1283 C CA . LEU A 1 159 ? -15.711 -2.837 9.894 1.00 98.50 159 LEU A CA 1
ATOM 1284 C C . LEU A 1 159 ? -16.159 -1.902 11.023 1.00 98.50 159 LEU A C 1
ATOM 1286 O O . LEU A 1 159 ? -16.349 -2.361 12.147 1.00 98.50 159 LEU A O 1
ATOM 1290 N N . GLU A 1 160 ? -16.338 -0.607 10.748 1.00 98.12 160 GLU A N 1
ATOM 1291 C CA . GLU A 1 160 ? -16.832 0.342 11.751 1.00 98.12 160 GLU A CA 1
ATOM 1292 C C . GLU A 1 160 ? -18.226 -0.063 12.243 1.00 98.12 160 GLU A C 1
ATOM 1294 O O . GLU A 1 160 ? -18.454 -0.106 13.450 1.00 98.12 160 GLU A O 1
ATOM 1299 N N . SER A 1 161 ? -19.111 -0.466 11.328 1.00 98.06 161 SER A N 1
ATOM 1300 C CA . SER A 1 161 ? -20.449 -0.971 11.651 1.00 98.06 161 SER A CA 1
ATOM 1301 C C . SER A 1 161 ? -20.404 -2.187 12.570 1.00 98.06 161 SER A C 1
ATOM 1303 O O . SER A 1 161 ? -21.126 -2.227 13.565 1.00 98.06 161 SER A O 1
ATOM 1305 N N . ALA A 1 162 ? -19.523 -3.151 12.294 1.00 97.94 162 ALA A N 1
ATOM 1306 C CA . ALA A 1 162 ? -19.350 -4.322 13.148 1.00 97.94 162 ALA A CA 1
ATOM 1307 C C . ALA A 1 162 ? -18.814 -3.952 14.538 1.00 97.94 162 ALA A C 1
ATOM 1309 O O . ALA A 1 162 ? -19.294 -4.484 15.538 1.00 97.94 162 ALA A O 1
ATOM 1310 N N . ILE A 1 163 ? -17.865 -3.010 14.629 1.00 97.69 163 ILE A N 1
ATOM 1311 C CA . ILE A 1 163 ? -17.356 -2.533 15.924 1.00 97.69 163 ILE A CA 1
ATOM 1312 C C . ILE A 1 163 ? -18.476 -1.844 16.709 1.00 97.69 163 ILE A C 1
ATOM 1314 O O . ILE A 1 163 ? -18.657 -2.137 17.889 1.00 97.69 163 ILE A O 1
ATOM 1318 N N . CYS A 1 164 ? -19.256 -0.968 16.074 1.00 96.75 164 CYS A N 1
ATOM 1319 C CA . CYS A 1 164 ? -20.375 -0.283 16.718 1.00 96.75 164 CYS A CA 1
ATOM 1320 C C . CYS A 1 164 ? -21.464 -1.255 17.184 1.00 96.75 164 CYS A C 1
ATOM 1322 O O . CYS A 1 164 ? -21.893 -1.165 18.335 1.00 96.75 164 CYS A O 1
ATOM 1324 N N . GLY A 1 165 ? -21.858 -2.211 16.338 1.00 96.19 165 GLY A N 1
ATOM 1325 C CA . GLY A 1 165 ? -22.822 -3.252 16.695 1.00 96.19 165 GLY A CA 1
ATOM 1326 C C . GLY A 1 165 ? -22.347 -4.076 17.889 1.00 96.19 165 GLY A C 1
ATOM 1327 O O . GLY A 1 165 ? -23.071 -4.218 18.874 1.00 96.19 165 GLY A O 1
ATOM 1328 N N . LYS A 1 166 ? -21.084 -4.517 17.866 1.00 96.19 166 LYS A N 1
ATOM 1329 C CA . LYS A 1 166 ? -20.493 -5.295 18.959 1.00 96.19 166 LYS A CA 1
ATOM 1330 C C . LYS A 1 166 ? -20.390 -4.502 20.262 1.00 96.19 166 LYS A C 1
ATOM 1332 O O . LYS A 1 166 ? -20.674 -5.037 21.330 1.00 96.19 166 LYS A O 1
ATOM 1337 N N . LEU A 1 167 ? -20.024 -3.223 20.199 1.00 95.69 167 LEU A N 1
ATOM 1338 C CA . LEU A 1 167 ? -20.035 -2.353 21.376 1.00 95.69 167 LEU A CA 1
ATOM 1339 C C . LEU A 1 167 ? -21.451 -2.200 21.950 1.00 95.69 167 LEU A C 1
ATOM 1341 O O . LEU A 1 167 ? -21.599 -2.197 23.168 1.00 95.69 167 LEU A O 1
ATOM 1345 N N . GLY A 1 168 ? -22.480 -2.113 21.101 1.00 95.50 168 GLY A N 1
ATOM 1346 C CA . GLY A 1 168 ? -23.882 -2.091 21.527 1.00 95.50 168 GLY A CA 1
ATOM 1347 C C . GLY A 1 168 ? -24.325 -3.386 22.215 1.00 95.50 168 GLY A C 1
ATOM 1348 O O . GLY A 1 168 ? -24.940 -3.334 23.280 1.00 95.50 168 GLY A O 1
ATOM 1349 N N . GLU A 1 169 ? -23.959 -4.545 21.660 1.00 95.12 169 GLU A N 1
ATOM 1350 C CA . GLU A 1 169 ? -24.206 -5.858 22.277 1.00 95.12 169 GLU A CA 1
ATOM 1351 C C . GLU A 1 169 ? -23.552 -5.961 23.660 1.00 95.12 169 GLU A C 1
ATOM 1353 O O . GLU A 1 169 ? -24.199 -6.332 24.641 1.00 95.12 169 GLU A O 1
ATOM 1358 N N . ILE A 1 170 ? -22.276 -5.579 23.759 1.00 94.31 170 ILE A N 1
ATOM 1359 C CA . ILE A 1 170 ? -21.544 -5.605 25.025 1.00 94.31 170 ILE A CA 1
ATOM 1360 C C . ILE A 1 170 ? -22.158 -4.617 26.016 1.00 94.31 170 ILE A C 1
ATOM 1362 O O . ILE A 1 170 ? -22.340 -4.987 27.172 1.00 94.31 170 ILE A O 1
ATOM 1366 N N . TYR A 1 171 ? -22.550 -3.416 25.580 1.00 95.06 171 TYR A N 1
ATOM 1367 C CA . TYR A 1 171 ? -23.172 -2.404 26.440 1.00 95.06 171 TYR A CA 1
ATOM 1368 C C . TYR A 1 171 ? -24.439 -2.924 27.125 1.00 95.06 171 TYR A C 1
ATOM 1370 O O . TYR A 1 171 ? -24.639 -2.670 28.312 1.00 95.06 171 TYR A O 1
ATOM 1378 N N . ALA A 1 172 ? -25.261 -3.701 26.411 1.00 94.12 172 ALA A N 1
ATOM 1379 C CA . ALA A 1 172 ? -26.473 -4.301 26.966 1.00 94.12 172 ALA A CA 1
ATOM 1380 C C . ALA A 1 172 ? -26.194 -5.295 28.113 1.00 94.12 172 ALA A C 1
ATOM 1382 O O . ALA A 1 172 ? -27.069 -5.528 28.945 1.00 94.12 172 ALA A O 1
ATOM 1383 N N . SER A 1 173 ? -24.987 -5.869 28.166 1.00 92.31 173 SER A N 1
ATOM 1384 C CA . SER A 1 173 ? -24.564 -6.820 29.205 1.00 92.31 173 SER A CA 1
ATOM 1385 C C . SER A 1 173 ? -23.651 -6.206 30.276 1.00 92.31 173 SER A C 1
ATOM 1387 O O . SER A 1 173 ? -23.716 -6.603 31.437 1.00 92.31 173 SER A O 1
ATOM 1389 N N . ASP A 1 174 ? -22.807 -5.244 29.898 1.00 93.31 174 ASP A N 1
ATOM 1390 C CA . ASP A 1 174 ? -21.787 -4.623 30.741 1.00 93.31 174 ASP A CA 1
ATOM 1391 C C . ASP A 1 174 ? -21.427 -3.220 30.214 1.00 93.31 174 ASP A C 1
ATOM 1393 O O . ASP A 1 174 ? -20.461 -3.010 29.471 1.00 93.31 174 ASP A O 1
ATOM 1397 N N . ALA A 1 175 ? -22.219 -2.228 30.621 1.00 92.44 175 ALA A N 1
ATOM 1398 C CA . ALA A 1 175 ? -22.012 -0.828 30.256 1.00 92.44 175 ALA A CA 1
ATOM 1399 C C . ALA A 1 175 ? -20.673 -0.260 30.767 1.00 92.44 175 ALA A C 1
ATOM 1401 O O . ALA A 1 175 ? -20.067 0.586 30.104 1.00 92.44 175 ALA A O 1
ATOM 1402 N N . GLY A 1 176 ? -20.188 -0.732 31.923 1.00 91.50 176 GLY A N 1
ATOM 1403 C CA . GLY A 1 176 ? -18.931 -0.269 32.517 1.00 91.50 176 GLY A CA 1
ATOM 1404 C C . GLY A 1 176 ? -17.728 -0.648 31.658 1.00 91.50 176 GLY A C 1
ATOM 1405 O O . GLY A 1 176 ? -16.841 0.173 31.417 1.00 91.50 176 GLY A O 1
ATOM 1406 N N . ARG A 1 177 ? -17.738 -1.863 31.109 1.00 92.06 177 ARG A N 1
ATOM 1407 C CA . ARG A 1 177 ? -16.719 -2.337 30.170 1.00 92.06 177 ARG A CA 1
ATOM 1408 C C . ARG A 1 177 ? -16.681 -1.525 28.879 1.00 92.06 177 ARG A C 1
ATOM 1410 O O . ARG A 1 177 ? -15.597 -1.185 28.407 1.00 92.06 177 ARG A O 1
ATOM 1417 N N . VAL A 1 178 ? -17.837 -1.149 28.331 1.00 93.19 178 VAL A N 1
ATOM 1418 C CA . VAL A 1 178 ? -17.886 -0.275 27.146 1.00 93.19 178 VAL A CA 1
ATOM 1419 C C . VAL A 1 178 ? -17.372 1.126 27.451 1.00 93.19 178 VAL A C 1
ATOM 1421 O O . VAL A 1 178 ? -16.661 1.692 26.621 1.00 93.19 178 VAL A O 1
ATOM 1424 N N . ALA A 1 179 ? -17.668 1.675 28.631 1.00 92.19 179 ALA A N 1
ATOM 1425 C CA . ALA A 1 179 ? -17.137 2.974 29.035 1.00 92.19 179 ALA A CA 1
ATOM 1426 C C . ALA A 1 179 ? -15.597 2.990 29.009 1.00 92.19 179 ALA A C 1
ATOM 1428 O O . ALA A 1 179 ? -15.009 3.925 28.471 1.00 92.19 179 ALA A O 1
ATOM 1429 N N . LEU A 1 180 ? -14.944 1.913 29.468 1.00 92.25 180 LEU A N 1
ATOM 1430 C CA . LEU A 1 180 ? -13.484 1.762 29.386 1.00 92.25 180 LEU A CA 1
ATOM 1431 C C . LEU A 1 180 ? -12.971 1.729 27.936 1.00 92.25 180 LEU A C 1
ATOM 1433 O O . LEU A 1 180 ? -11.969 2.375 27.623 1.00 92.25 180 LEU A O 1
ATOM 1437 N N . CYS A 1 181 ? -13.660 1.024 27.033 1.00 92.62 181 CYS A N 1
ATOM 1438 C CA . CYS A 1 181 ? -13.319 1.014 25.604 1.00 92.62 181 CYS A CA 1
ATOM 1439 C C . CYS A 1 181 ? -13.439 2.406 24.980 1.00 92.62 181 CYS A C 1
ATOM 1441 O O . CYS A 1 181 ? -12.568 2.846 24.230 1.00 92.62 181 CYS A O 1
ATOM 1443 N N . VAL A 1 182 ? -14.534 3.102 25.284 1.00 91.62 182 VAL A N 1
ATOM 1444 C CA . VAL A 1 182 ? -14.809 4.443 24.773 1.00 91.62 182 VAL A CA 1
ATOM 1445 C C . VAL A 1 182 ? -13.772 5.446 25.277 1.00 91.62 182 VAL A C 1
ATOM 1447 O O . VAL A 1 182 ? -13.313 6.282 24.494 1.00 91.62 182 VAL A O 1
ATOM 1450 N N . ASP A 1 183 ? -13.370 5.339 26.541 1.00 90.44 183 ASP A N 1
ATOM 1451 C CA . ASP A 1 183 ? -12.306 6.149 27.131 1.00 90.44 183 ASP A CA 1
ATOM 1452 C C . ASP A 1 183 ? -10.948 5.886 26.475 1.00 90.44 183 ASP A C 1
ATOM 1454 O O . ASP A 1 183 ? -10.210 6.830 26.199 1.00 90.44 183 ASP A O 1
ATOM 1458 N N . ALA A 1 184 ? -10.620 4.628 26.164 1.00 91.12 184 ALA A N 1
ATOM 1459 C CA . ALA A 1 184 ? -9.378 4.283 25.468 1.00 91.12 184 ALA A CA 1
ATOM 1460 C C . ALA A 1 184 ? -9.289 4.903 24.058 1.00 91.12 184 ALA A C 1
ATOM 1462 O O . ALA A 1 184 ? -8.196 5.168 23.558 1.00 91.12 184 ALA A O 1
ATOM 1463 N N . LEU A 1 185 ? -10.435 5.177 23.426 1.00 89.75 185 LEU A N 1
ATOM 1464 C CA . LEU A 1 185 ? -10.532 5.854 22.129 1.00 89.75 185 LEU A CA 1
ATOM 1465 C C . LEU A 1 185 ? -10.445 7.387 22.236 1.00 89.75 185 LEU A C 1
ATOM 1467 O O . LEU A 1 185 ? -10.495 8.072 21.212 1.00 89.75 185 LEU A O 1
ATOM 1471 N N . GLN A 1 186 ? -10.333 7.949 23.442 1.00 83.25 186 GLN A N 1
ATOM 1472 C CA . GLN A 1 186 ? -10.249 9.388 23.674 1.00 83.25 186 GLN A CA 1
ATOM 1473 C C . GLN A 1 186 ? -8.853 9.800 24.164 1.00 83.25 186 GLN A C 1
ATOM 1475 O O . GLN A 1 186 ? -8.545 9.695 25.350 1.00 83.25 186 GLN A O 1
ATOM 1480 N N . PRO A 1 187 ? -8.000 10.334 23.274 1.00 63.03 187 PRO A N 1
ATOM 1481 C CA . PRO A 1 187 ? -6.657 10.775 23.648 1.00 63.03 187 PRO A CA 1
ATOM 1482 C C . PRO A 1 187 ? -6.613 12.031 24.532 1.00 63.03 187 PRO A C 1
ATOM 1484 O O . PRO A 1 187 ? -5.578 12.334 25.121 1.00 63.03 187 PRO A O 1
ATOM 1487 N N . SER A 1 188 ? -7.692 12.816 24.583 1.00 63.44 188 SER A N 1
ATOM 1488 C CA . SER A 1 188 ? -7.708 14.144 25.205 1.00 63.44 188 SER A CA 1
ATOM 1489 C C . SER A 1 188 ? -8.815 14.253 26.241 1.00 63.44 188 SER A C 1
ATOM 1491 O O . SER A 1 188 ? -9.899 13.704 26.060 1.00 63.44 188 SER A O 1
ATOM 1493 N N . THR A 1 189 ? -8.547 14.993 27.315 1.00 57.66 189 THR A N 1
ATOM 1494 C CA . THR A 1 189 ? -9.562 15.370 28.298 1.00 57.66 189 THR A CA 1
ATOM 1495 C C . THR A 1 189 ? -10.554 16.380 27.702 1.00 57.66 189 THR A C 1
ATOM 1497 O O . THR A 1 189 ? -10.172 17.191 26.855 1.00 57.66 189 THR A O 1
ATOM 1500 N N . PRO A 1 190 ? -11.819 16.384 28.158 1.00 59.56 190 PRO A N 1
ATOM 1501 C CA . PRO A 1 190 ? -12.403 15.496 29.164 1.00 59.56 190 PRO A CA 1
ATOM 1502 C C . PRO A 1 190 ? -12.704 14.093 28.612 1.00 59.56 190 PRO A C 1
ATOM 1504 O O . PRO A 1 190 ? -13.087 13.947 27.454 1.00 59.56 190 PRO A O 1
ATOM 1507 N N . LYS A 1 191 ? -12.531 13.083 29.475 1.00 66.12 191 LYS A N 1
ATOM 1508 C CA . LYS A 1 191 ? -12.930 11.694 29.207 1.00 66.12 191 LYS A CA 1
ATOM 1509 C C . LYS A 1 191 ? -14.441 11.581 29.004 1.00 66.12 191 LYS A C 1
ATOM 1511 O O . LYS A 1 191 ? -15.192 12.508 29.321 1.00 66.12 191 LYS A O 1
ATOM 1516 N N . CYS A 1 192 ? -14.886 10.445 28.482 1.00 62.03 192 CYS A N 1
ATOM 1517 C CA . CYS A 1 192 ? -16.278 10.237 28.157 1.00 62.03 192 CYS A CA 1
ATOM 1518 C C . CYS A 1 192 ? -17.104 10.183 29.440 1.00 62.03 192 CYS A C 1
ATOM 1520 O O . CYS A 1 192 ? -16.837 9.383 30.329 1.00 62.03 192 CYS A O 1
ATOM 1522 N N . VAL A 1 193 ? -18.103 11.060 29.539 1.00 62.66 193 VAL A N 1
ATOM 1523 C CA . VAL A 1 193 ? -19.002 11.086 30.699 1.00 62.66 193 VAL A CA 1
ATOM 1524 C C . VAL A 1 193 ? -20.116 10.042 30.544 1.00 62.66 193 VAL A C 1
ATOM 1526 O O . VAL A 1 193 ? -20.578 9.514 31.549 1.00 62.66 193 VAL A O 1
ATOM 1529 N N . ASP A 1 194 ? -20.495 9.701 29.302 1.00 85.62 194 ASP A N 1
ATOM 1530 C CA . ASP A 1 194 ? -21.566 8.743 29.007 1.00 85.62 194 ASP A CA 1
ATOM 1531 C C . ASP A 1 194 ? -21.272 7.876 27.762 1.00 85.62 194 ASP A C 1
ATOM 1533 O O . ASP A 1 194 ? -21.149 8.356 26.624 1.00 85.62 194 ASP A O 1
ATOM 1537 N N . ALA A 1 195 ? -21.162 6.564 27.990 1.00 89.31 195 ALA A N 1
ATOM 1538 C CA . ALA A 1 195 ? -20.954 5.571 26.944 1.00 89.31 195 ALA A CA 1
ATOM 1539 C C . ALA A 1 195 ? -22.171 5.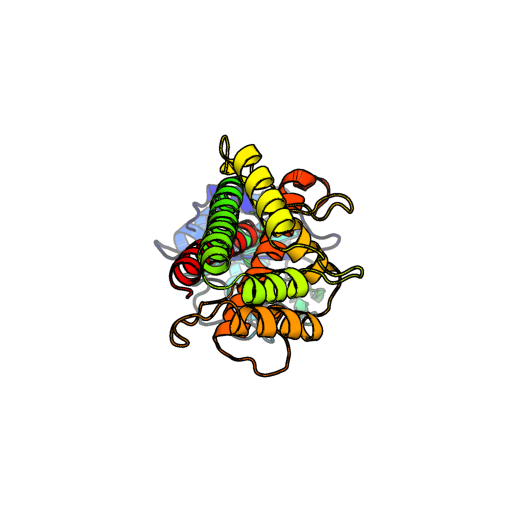442 26.012 1.00 89.31 195 ALA A C 1
ATOM 1541 O O . ALA A 1 195 ? -21.976 5.260 24.811 1.00 89.31 195 ALA A O 1
ATOM 1542 N N . GLN A 1 196 ? -23.399 5.590 26.517 1.00 92.12 196 GLN A N 1
ATOM 1543 C CA . GLN A 1 196 ? -24.624 5.490 25.721 1.00 92.12 196 GLN A CA 1
ATOM 1544 C C . GLN A 1 196 ? -24.690 6.602 24.675 1.00 92.12 196 GLN A C 1
ATOM 1546 O O . GLN A 1 196 ? -24.848 6.319 23.485 1.00 92.12 196 GLN A O 1
ATOM 1551 N N . ASP A 1 197 ? -24.482 7.850 25.097 1.00 91.12 197 ASP A N 1
ATOM 1552 C CA . ASP A 1 197 ? -24.441 9.008 24.199 1.00 91.12 197 ASP A CA 1
ATOM 1553 C C . ASP A 1 197 ? -23.360 8.842 23.127 1.00 91.12 197 ASP A C 1
ATOM 1555 O O . ASP A 1 197 ? -23.551 9.169 21.954 1.00 91.12 197 ASP A O 1
ATOM 1559 N N . THR A 1 198 ? -22.205 8.286 23.503 1.00 91.81 198 THR A N 1
ATOM 1560 C CA . THR A 1 198 ? -21.146 7.996 22.534 1.00 91.81 198 THR A CA 1
ATOM 1561 C C . THR A 1 198 ? -21.571 6.948 21.506 1.00 91.81 198 THR A C 1
ATOM 1563 O O . THR A 1 198 ? -21.327 7.149 20.316 1.00 91.81 198 THR A O 1
ATOM 1566 N N . LEU A 1 199 ? -22.198 5.848 21.926 1.00 94.44 199 LEU A N 1
ATOM 1567 C CA . LEU A 1 199 ? -22.667 4.820 20.994 1.00 94.44 199 LEU A CA 1
ATOM 1568 C C . LEU A 1 199 ? -23.750 5.354 20.051 1.00 94.44 199 LEU A C 1
ATOM 1570 O O . LEU A 1 199 ? -23.761 4.996 18.871 1.00 94.44 199 LEU A O 1
ATOM 1574 N N . GLN A 1 200 ? -24.611 6.256 20.529 1.00 94.38 200 GLN A N 1
ATOM 1575 C CA . GLN A 1 200 ? -25.584 6.947 19.682 1.00 94.38 200 GLN A CA 1
ATOM 1576 C C . GLN A 1 200 ? -24.897 7.818 18.624 1.00 94.38 200 GLN A C 1
ATOM 1578 O O . GLN A 1 200 ? -25.274 7.762 17.457 1.00 94.38 200 GLN A O 1
ATOM 1583 N N . LEU A 1 201 ? -23.846 8.564 18.990 1.00 92.88 201 LEU A N 1
ATOM 1584 C CA . LEU A 1 201 ? -23.060 9.349 18.026 1.00 92.88 201 LEU A CA 1
ATOM 1585 C C . LEU A 1 201 ? -22.404 8.471 16.955 1.00 92.88 201 LEU A C 1
ATOM 1587 O O . LEU A 1 201 ? -22.291 8.890 15.804 1.00 92.88 201 LEU A O 1
ATOM 1591 N N . PHE A 1 202 ? -21.938 7.281 17.335 1.00 94.94 202 PHE A N 1
ATOM 1592 C CA . PHE A 1 202 ? -21.336 6.340 16.396 1.00 94.94 202 PHE A CA 1
ATOM 1593 C C . PHE A 1 202 ? -22.385 5.793 15.424 1.00 94.94 202 PHE A C 1
ATOM 1595 O O . PHE A 1 202 ? -22.191 5.855 14.212 1.00 94.94 202 PHE A O 1
ATOM 1602 N N . SER A 1 203 ? -23.518 5.336 15.959 1.00 95.00 203 SER A N 1
ATOM 1603 C CA . SER A 1 203 ? -24.607 4.747 15.176 1.00 95.00 203 SER A CA 1
ATOM 1604 C C . SER A 1 203 ? -25.224 5.768 14.219 1.00 95.00 203 SER A C 1
ATOM 1606 O O . SER A 1 203 ? -25.312 5.505 13.027 1.00 95.00 203 SER A O 1
ATOM 1608 N N . ALA A 1 204 ? -25.512 6.987 14.691 1.00 94.62 204 ALA A N 1
ATOM 1609 C CA . ALA A 1 204 ? -26.081 8.048 13.859 1.00 94.62 204 ALA A CA 1
ATOM 1610 C C . ALA A 1 204 ? -25.184 8.428 12.666 1.00 94.62 204 ALA A C 1
ATOM 1612 O O . ALA A 1 204 ? -25.684 8.794 11.603 1.00 94.62 204 ALA A O 1
ATOM 1613 N N . HIS A 1 205 ? -23.857 8.349 12.823 1.00 94.44 205 HIS A N 1
ATOM 1614 C CA . HIS A 1 205 ? -22.932 8.575 11.712 1.00 94.44 205 HIS A CA 1
ATOM 1615 C C . HIS A 1 205 ? -23.018 7.467 10.658 1.00 94.44 205 HIS A C 1
ATOM 1617 O O . HIS A 1 205 ? -23.053 7.763 9.463 1.00 94.44 205 HIS A O 1
ATOM 1623 N N . LEU A 1 206 ? -23.067 6.210 11.100 1.00 95.38 206 LEU A N 1
ATOM 1624 C CA . LEU A 1 206 ? -23.185 5.060 10.209 1.00 95.38 206 LEU A CA 1
ATOM 1625 C C . LEU A 1 206 ? -24.537 5.040 9.494 1.00 95.38 206 LEU A C 1
ATOM 1627 O O . LEU A 1 206 ? -24.566 4.846 8.283 1.00 95.38 206 LEU A O 1
ATOM 1631 N N . ASP A 1 207 ? -25.629 5.342 10.197 1.00 95.19 207 ASP A N 1
ATOM 1632 C CA . ASP A 1 207 ? -26.972 5.436 9.616 1.00 95.19 207 ASP A CA 1
ATOM 1633 C C . ASP A 1 207 ? -27.033 6.496 8.507 1.00 95.19 207 ASP A C 1
ATOM 1635 O O . ASP A 1 207 ? -27.612 6.266 7.445 1.00 95.19 207 ASP A O 1
ATOM 1639 N N . ALA A 1 208 ? -26.373 7.642 8.711 1.00 92.44 208 ALA A N 1
ATOM 1640 C CA . ALA A 1 208 ? -26.283 8.693 7.699 1.00 92.44 208 ALA A CA 1
ATOM 1641 C C . ALA A 1 208 ? -25.483 8.268 6.452 1.00 92.44 208 ALA A C 1
ATOM 1643 O O . ALA A 1 208 ? -25.736 8.782 5.362 1.00 92.44 208 ALA A O 1
ATOM 1644 N N . ALA A 1 209 ? -24.527 7.345 6.597 1.00 91.25 209 ALA A N 1
ATOM 1645 C CA . ALA A 1 209 ? -23.703 6.832 5.503 1.00 91.25 209 ALA A CA 1
ATOM 1646 C C . ALA A 1 209 ? -24.237 5.521 4.888 1.00 91.25 209 ALA A C 1
ATOM 1648 O O . ALA A 1 209 ? -23.778 5.116 3.821 1.00 91.25 209 ALA A O 1
ATOM 1649 N N . ALA A 1 210 ? -25.232 4.879 5.511 1.00 91.00 210 ALA A N 1
ATOM 1650 C CA . ALA A 1 210 ? -25.741 3.563 5.122 1.00 91.00 210 ALA A CA 1
ATOM 1651 C C . ALA A 1 210 ? -26.338 3.514 3.705 1.00 91.00 210 ALA A C 1
ATOM 1653 O O . ALA A 1 210 ? -26.373 2.451 3.088 1.00 91.00 210 ALA A O 1
ATOM 1654 N N . GLY A 1 211 ? -26.793 4.656 3.177 1.00 91.00 211 GLY A N 1
ATOM 1655 C CA . GLY A 1 211 ? -27.321 4.759 1.815 1.00 91.00 211 GLY A CA 1
ATOM 1656 C C . GLY A 1 211 ? -26.265 4.596 0.715 1.00 91.00 211 GLY A C 1
ATOM 1657 O O . GLY A 1 211 ? -26.618 4.203 -0.394 1.00 91.00 211 GLY A O 1
ATOM 1658 N N . ASP A 1 212 ? -24.990 4.870 1.010 1.00 94.31 212 ASP A N 1
ATOM 1659 C CA . ASP A 1 212 ? -23.879 4.684 0.068 1.00 94.31 212 ASP A CA 1
ATOM 1660 C C . ASP A 1 212 ? -22.555 4.361 0.797 1.00 94.31 212 ASP A C 1
ATOM 1662 O O . ASP A 1 212 ? -21.686 5.228 0.957 1.00 94.31 212 ASP A O 1
ATOM 1666 N N . PRO A 1 213 ? -22.353 3.096 1.216 1.00 94.31 213 PRO A N 1
ATOM 1667 C CA . PRO A 1 213 ? -21.117 2.661 1.870 1.00 94.31 213 PRO A CA 1
ATOM 1668 C C . PRO A 1 213 ? -19.854 2.869 1.026 1.00 94.31 213 PRO A C 1
ATOM 1670 O O . PRO A 1 213 ? -18.763 3.021 1.571 1.00 94.31 213 PRO A O 1
ATOM 1673 N N . ARG A 1 214 ? -19.968 2.905 -0.307 1.00 93.56 214 ARG A N 1
ATOM 1674 C CA . ARG A 1 214 ? -18.823 3.114 -1.211 1.00 93.56 214 ARG A CA 1
ATOM 1675 C C . ARG A 1 214 ? -18.357 4.564 -1.250 1.00 93.56 214 ARG A C 1
ATOM 1677 O O . ARG A 1 214 ? -17.204 4.825 -1.596 1.00 93.56 214 ARG A O 1
ATOM 1684 N N . ALA A 1 215 ? -19.226 5.495 -0.869 1.00 92.75 215 ALA A N 1
ATOM 1685 C CA . ALA A 1 215 ? -18.883 6.894 -0.657 1.00 92.75 215 ALA A CA 1
ATOM 1686 C C . ALA A 1 215 ? -18.444 7.200 0.784 1.00 92.75 215 ALA A C 1
ATOM 1688 O O . ALA A 1 215 ? -18.092 8.349 1.069 1.00 92.75 215 ALA A O 1
ATOM 1689 N N . TYR A 1 216 ? -18.434 6.209 1.686 1.00 95.94 216 TYR A N 1
ATOM 1690 C CA . TYR A 1 216 ? -18.004 6.397 3.069 1.00 95.94 216 TYR A CA 1
ATOM 1691 C C . TYR A 1 216 ? -16.596 7.005 3.129 1.00 95.94 216 TYR A C 1
ATOM 1693 O O . TYR A 1 216 ? -15.673 6.555 2.452 1.00 95.94 216 TYR A O 1
ATOM 1701 N N . ARG A 1 217 ? -16.412 8.054 3.938 1.00 91.00 217 ARG A N 1
ATOM 1702 C CA . ARG A 1 217 ? -15.115 8.716 4.122 1.00 91.00 217 ARG A CA 1
ATOM 1703 C C . ARG A 1 217 ? -14.889 9.025 5.599 1.00 91.00 217 ARG A C 1
ATOM 1705 O O . ARG A 1 217 ? -15.542 9.931 6.129 1.00 91.00 217 ARG A O 1
ATOM 1712 N N . PRO A 1 218 ? -13.942 8.342 6.266 1.00 92.31 218 PRO A N 1
ATOM 1713 C CA . PRO A 1 218 ? -13.583 8.705 7.625 1.00 92.31 218 PRO A CA 1
ATOM 1714 C C . PRO A 1 218 ? -12.889 10.076 7.607 1.00 92.31 218 PRO A C 1
ATOM 1716 O O . PRO A 1 218 ? -12.232 10.447 6.634 1.00 92.31 218 PRO A O 1
ATOM 1719 N N . ASN A 1 219 ? -13.011 10.850 8.682 1.00 92.00 219 ASN A N 1
ATOM 1720 C CA . ASN A 1 219 ? -12.310 12.126 8.804 1.00 92.00 219 ASN A CA 1
ATOM 1721 C C . ASN A 1 219 ? -11.887 12.397 10.247 1.00 92.00 219 ASN A C 1
ATOM 1723 O O . ASN A 1 219 ? -12.512 11.922 11.189 1.00 92.00 219 ASN A O 1
ATOM 1727 N N . ALA A 1 220 ? -10.832 13.192 10.412 1.00 91.38 220 ALA A N 1
ATOM 1728 C CA . ALA A 1 220 ? -10.274 13.550 11.713 1.00 91.38 220 ALA A CA 1
ATOM 1729 C C . ALA A 1 220 ? -10.613 14.994 12.133 1.00 91.38 220 ALA A C 1
ATOM 1731 O O . ALA A 1 220 ? -9.896 15.580 12.946 1.00 91.38 220 ALA A O 1
ATOM 1732 N N . ALA A 1 221 ? -11.679 15.594 11.583 1.00 90.62 221 ALA A N 1
ATOM 1733 C CA . ALA A 1 221 ? -12.013 16.991 11.863 1.00 90.62 221 ALA A CA 1
ATOM 1734 C C . ALA A 1 221 ? -12.232 17.225 13.375 1.00 90.62 221 ALA A C 1
ATOM 1736 O O . ALA A 1 221 ? -12.783 16.349 14.056 1.00 90.62 221 ALA A O 1
ATOM 1737 N N . PRO A 1 222 ? -11.850 18.390 13.938 1.00 85.50 222 PRO A N 1
ATOM 1738 C CA . PRO A 1 222 ? -11.965 18.650 15.376 1.00 85.50 222 PRO A CA 1
ATOM 1739 C C . PRO A 1 222 ? -13.374 18.410 15.937 1.00 85.50 222 PRO A C 1
ATOM 1741 O O . PRO A 1 222 ? -13.513 17.800 16.996 1.00 85.50 222 PRO A O 1
ATOM 1744 N N . SER A 1 223 ? -14.412 18.780 15.181 1.00 87.12 223 SER A N 1
ATOM 1745 C CA . SER A 1 223 ? -15.826 18.604 15.535 1.00 87.12 223 SER A CA 1
ATOM 1746 C C . SER A 1 223 ? -16.353 17.170 15.389 1.00 87.12 223 SER A C 1
ATOM 1748 O O . SER A 1 223 ? -17.382 16.853 15.983 1.00 87.12 223 SER A O 1
ATOM 1750 N N . SER A 1 224 ? -15.671 16.291 14.647 1.00 88.56 224 SER A N 1
ATOM 1751 C CA . SER A 1 224 ? -16.121 14.916 14.397 1.00 88.56 224 SER A CA 1
ATOM 1752 C C . SER A 1 224 ? -15.940 14.023 15.621 1.00 88.56 224 SER A C 1
ATOM 1754 O O . SER A 1 224 ? -14.843 13.927 16.179 1.00 88.56 224 SER A O 1
ATOM 1756 N N . LYS A 1 225 ? -17.019 13.357 16.044 1.00 89.19 225 LYS A N 1
ATOM 1757 C CA . LYS A 1 225 ? -17.062 12.562 17.286 1.00 89.19 225 LYS A CA 1
ATOM 1758 C C . LYS A 1 225 ? -17.377 11.077 17.087 1.00 89.19 225 LYS A C 1
ATOM 1760 O O . LYS A 1 225 ? -17.418 10.369 18.093 1.00 89.19 225 LYS A O 1
ATOM 1765 N N . PHE A 1 226 ? -17.587 10.630 15.847 1.00 92.06 226 PHE A N 1
ATOM 1766 C CA . PHE A 1 226 ? -17.859 9.228 15.508 1.00 92.06 226 PHE A CA 1
ATOM 1767 C C . PHE A 1 226 ? -16.623 8.331 15.696 1.00 92.06 226 PHE A C 1
ATOM 1769 O O . PHE A 1 226 ? -15.521 8.836 15.938 1.00 92.06 226 PHE A O 1
ATOM 1776 N N . LEU A 1 227 ? -16.803 7.010 15.631 1.00 95.25 227 LEU A N 1
ATOM 1777 C CA . LEU A 1 227 ? -15.786 6.034 16.027 1.00 95.25 227 LEU A CA 1
ATOM 1778 C C . LEU A 1 227 ? -14.503 6.185 15.204 1.00 95.25 227 LEU A C 1
ATOM 1780 O O . LEU A 1 227 ? -13.435 6.404 15.781 1.00 95.25 227 LEU A O 1
ATOM 1784 N N . ALA A 1 228 ? -14.599 6.163 13.875 1.00 96.00 228 ALA A N 1
ATOM 1785 C CA . ALA A 1 228 ? -13.440 6.331 13.009 1.00 96.00 228 ALA A CA 1
ATOM 1786 C C . ALA A 1 228 ? -12.732 7.673 13.256 1.00 96.00 228 ALA A C 1
ATOM 1788 O O . ALA A 1 228 ? -11.509 7.705 13.340 1.00 96.00 228 ALA A O 1
ATOM 1789 N N . ALA A 1 229 ? -13.462 8.771 13.481 1.00 94.50 229 ALA A N 1
ATOM 1790 C CA . ALA A 1 229 ? -12.848 10.059 13.814 1.00 94.50 229 ALA A CA 1
ATOM 1791 C C . ALA A 1 229 ? -12.026 10.012 15.111 1.00 94.50 229 ALA A C 1
ATOM 1793 O O . ALA A 1 229 ? -10.945 10.601 15.181 1.00 94.50 229 ALA A O 1
ATOM 1794 N N . ARG A 1 230 ? -12.512 9.306 16.139 1.00 93.19 230 ARG A N 1
ATOM 1795 C CA . ARG A 1 230 ? -11.781 9.119 17.401 1.00 93.19 230 ARG A CA 1
ATOM 1796 C C . ARG A 1 230 ? -10.540 8.250 17.212 1.00 93.19 230 ARG A C 1
ATOM 1798 O O . ARG A 1 230 ? -9.465 8.647 17.654 1.00 93.19 230 ARG A O 1
ATOM 1805 N N . ILE A 1 231 ? -10.665 7.139 16.483 1.00 95.69 231 ILE A N 1
ATOM 1806 C CA . ILE A 1 231 ? -9.530 6.280 16.113 1.00 95.69 231 ILE A CA 1
ATOM 1807 C C . ILE A 1 231 ? -8.466 7.092 15.367 1.00 95.69 231 ILE A C 1
ATOM 1809 O O . ILE A 1 231 ? -7.292 7.052 15.725 1.00 95.69 231 ILE A O 1
ATOM 1813 N N . LEU A 1 232 ? -8.863 7.880 14.366 1.00 95.69 232 LEU A N 1
ATOM 1814 C CA . LEU A 1 232 ? -7.929 8.696 13.594 1.00 95.69 232 LEU A CA 1
ATOM 1815 C C . LEU A 1 232 ? -7.216 9.731 14.459 1.00 95.69 232 LEU A C 1
ATOM 1817 O O . LEU A 1 232 ? -6.003 9.874 14.345 1.00 95.69 232 LEU A O 1
ATOM 1821 N N . LYS A 1 233 ? -7.936 10.426 15.346 1.00 93.06 233 LYS A N 1
ATOM 1822 C CA . LYS A 1 233 ? -7.336 11.384 16.289 1.00 93.06 233 LYS A CA 1
ATOM 1823 C C . LYS A 1 233 ? -6.356 10.706 17.243 1.00 93.06 233 LYS A C 1
ATOM 1825 O O . LYS A 1 233 ? -5.296 11.264 17.516 1.00 93.06 233 LYS A O 1
ATOM 1830 N N . LEU A 1 234 ? -6.687 9.506 17.717 1.00 92.69 234 LEU A N 1
ATOM 1831 C CA . LEU A 1 234 ? -5.803 8.707 18.556 1.00 92.69 234 LEU A CA 1
ATOM 1832 C C . LEU A 1 234 ? -4.500 8.377 17.815 1.00 92.69 234 LEU A C 1
ATOM 1834 O O . LEU A 1 234 ? -3.428 8.694 18.324 1.00 92.69 234 LEU A O 1
ATOM 1838 N N . VAL A 1 235 ? -4.587 7.826 16.600 1.00 94.56 235 VAL A N 1
ATOM 1839 C CA . VAL A 1 235 ? -3.411 7.438 15.799 1.00 94.56 235 VAL A CA 1
ATOM 1840 C C . VAL A 1 235 ? -2.588 8.654 15.355 1.00 94.56 235 VAL A C 1
ATOM 1842 O O . VAL A 1 235 ? -1.364 8.609 15.406 1.00 94.56 235 VAL A O 1
ATOM 1845 N N . LEU A 1 236 ? -3.232 9.754 14.955 1.00 92.81 236 LEU A N 1
ATOM 1846 C CA . LEU A 1 236 ? -2.556 10.996 14.553 1.00 92.81 236 LEU A CA 1
ATOM 1847 C C . LEU A 1 236 ? -1.861 11.699 15.726 1.00 92.81 236 LEU A C 1
ATOM 1849 O O . LEU A 1 236 ? -0.842 12.355 15.526 1.00 92.81 236 LEU A O 1
ATOM 1853 N N . GLY A 1 237 ? -2.420 11.595 16.933 1.00 90.25 237 GLY A N 1
ATOM 1854 C CA . GLY A 1 237 ? -1.904 12.270 18.121 1.00 90.25 237 GLY A CA 1
ATOM 1855 C C . GLY A 1 237 ? -0.832 11.494 18.887 1.00 90.25 237 GLY A C 1
ATOM 1856 O O . GLY A 1 237 ? -0.216 12.074 19.776 1.00 90.25 237 GLY A O 1
ATOM 1857 N N . HIS A 1 238 ? -0.621 10.205 18.588 1.00 89.62 238 HIS A N 1
ATOM 1858 C CA . HIS A 1 238 ? 0.195 9.315 19.422 1.00 89.62 238 HIS A CA 1
ATOM 1859 C C . HIS A 1 238 ? 1.208 8.494 18.605 1.00 89.62 238 HIS A C 1
ATOM 1861 O O . HIS A 1 238 ? 0.856 7.900 17.586 1.00 89.62 238 HIS A O 1
ATOM 1867 N N . PRO A 1 239 ? 2.467 8.365 19.069 1.00 89.50 239 PRO A N 1
ATOM 1868 C CA . PRO A 1 239 ? 3.424 7.422 18.499 1.00 89.50 239 PRO A CA 1
ATOM 1869 C C . PRO A 1 239 ? 3.002 5.962 18.767 1.00 89.50 239 PRO A C 1
ATOM 1871 O O . PRO A 1 239 ? 2.267 5.704 19.729 1.00 89.50 239 PRO A O 1
ATOM 1874 N N . PRO A 1 240 ? 3.547 4.976 18.018 1.00 90.88 240 PRO A N 1
ATOM 1875 C CA . PRO A 1 240 ? 3.185 3.556 18.148 1.00 90.88 240 PRO A CA 1
ATOM 1876 C C . PRO A 1 240 ? 3.184 3.023 19.588 1.00 90.88 240 PRO A C 1
ATOM 1878 O O . PRO A 1 240 ? 2.311 2.253 19.978 1.00 90.88 240 PRO A O 1
ATOM 1881 N N . LYS A 1 241 ? 4.146 3.459 20.414 1.00 88.38 241 LYS A N 1
ATOM 1882 C CA . LYS A 1 241 ? 4.256 3.034 21.819 1.00 88.38 241 LYS A CA 1
ATOM 1883 C C . LYS A 1 241 ? 3.045 3.445 22.661 1.00 88.38 241 LYS A C 1
ATOM 1885 O O . LYS A 1 241 ? 2.625 2.673 23.510 1.00 88.38 241 LYS A O 1
ATOM 1890 N N . GLN A 1 242 ? 2.520 4.651 22.462 1.00 87.50 242 GLN A N 1
ATOM 1891 C CA . GLN A 1 242 ? 1.363 5.138 23.219 1.00 87.50 242 GLN A CA 1
ATOM 1892 C C . GLN A 1 242 ? 0.055 4.582 22.642 1.00 87.50 242 GLN A C 1
ATOM 1894 O O . GLN A 1 242 ? -0.861 4.267 23.396 1.00 87.50 242 GLN A O 1
ATOM 1899 N N . LEU A 1 243 ? 0.002 4.359 21.323 1.00 92.50 243 LEU A N 1
ATOM 1900 C CA . LEU A 1 243 ? -1.113 3.665 20.675 1.00 92.50 243 LEU A CA 1
ATOM 1901 C C . LEU A 1 243 ? -1.290 2.230 21.206 1.00 92.50 243 LEU A C 1
ATOM 1903 O O . LEU A 1 243 ? -2.416 1.759 21.347 1.00 92.50 243 LEU A O 1
ATOM 1907 N N . ALA A 1 244 ? -0.188 1.558 21.558 1.00 93.06 244 ALA A N 1
ATOM 1908 C CA . ALA A 1 244 ? -0.216 0.232 22.173 1.00 93.06 244 ALA A CA 1
ATOM 1909 C C . ALA A 1 244 ? -1.015 0.199 23.486 1.00 93.06 244 ALA A C 1
ATOM 1911 O O . ALA A 1 244 ? -1.756 -0.750 23.708 1.00 93.06 244 ALA A O 1
ATOM 1912 N N . THR A 1 245 ? -0.942 1.245 24.319 1.00 91.94 245 THR A N 1
ATOM 1913 C CA . THR A 1 245 ? -1.722 1.322 25.566 1.00 91.94 245 THR A CA 1
ATOM 1914 C C . THR A 1 245 ? -3.223 1.310 25.287 1.00 91.94 245 THR A C 1
ATOM 1916 O O . THR A 1 245 ? -3.961 0.559 25.918 1.00 91.94 245 THR A O 1
ATOM 1919 N N . ALA A 1 246 ? -3.684 2.081 24.301 1.00 92.75 246 ALA A N 1
ATOM 1920 C CA . ALA A 1 246 ? -5.092 2.063 23.910 1.00 92.75 246 ALA A CA 1
ATOM 1921 C C . ALA A 1 246 ? -5.505 0.702 23.328 1.00 92.75 246 ALA A C 1
ATOM 1923 O O . ALA A 1 246 ? -6.579 0.194 23.640 1.00 92.75 246 ALA A O 1
ATOM 1924 N N . ALA A 1 247 ? -4.640 0.076 22.527 1.00 94.88 247 ALA A N 1
ATOM 1925 C CA . ALA A 1 247 ? -4.891 -1.254 21.982 1.00 94.88 247 ALA A CA 1
ATOM 1926 C C . ALA A 1 247 ? -4.957 -2.346 23.069 1.00 94.88 247 ALA A C 1
ATOM 1928 O O . ALA A 1 247 ? -5.762 -3.268 22.958 1.00 94.88 247 ALA A O 1
ATOM 1929 N N . GLU A 1 248 ? -4.156 -2.238 24.132 1.00 93.94 248 GLU A N 1
ATOM 1930 C CA . GLU A 1 248 ? -4.219 -3.127 25.298 1.00 93.94 248 GLU A CA 1
ATOM 1931 C C . GLU A 1 248 ? -5.530 -2.972 26.071 1.00 93.94 248 GLU A C 1
ATOM 1933 O O . GLU A 1 248 ? -6.135 -3.977 26.448 1.00 93.94 248 GLU A O 1
ATOM 1938 N N . GLU A 1 249 ? -5.998 -1.737 26.274 1.00 92.81 249 GLU A N 1
ATOM 1939 C CA . GLU A 1 249 ? -7.300 -1.483 26.896 1.00 92.81 249 GLU A CA 1
ATOM 1940 C C . GLU A 1 249 ? -8.448 -2.026 26.040 1.00 92.81 249 GLU A C 1
ATOM 1942 O O . GLU A 1 249 ? -9.331 -2.710 26.560 1.00 92.81 249 GLU A O 1
ATOM 1947 N N . LEU A 1 250 ? -8.416 -1.800 24.724 1.00 94.56 250 LEU A N 1
ATOM 1948 C CA . LEU A 1 250 ? -9.409 -2.362 23.808 1.00 94.56 250 LEU A CA 1
ATOM 1949 C C . LEU A 1 250 ? -9.378 -3.893 23.826 1.00 94.56 250 LEU A C 1
ATOM 1951 O O . LEU A 1 250 ? -10.420 -4.511 23.999 1.00 94.56 250 LEU A O 1
ATOM 1955 N N . GLY A 1 251 ? -8.203 -4.521 23.749 1.00 93.38 251 GLY A N 1
ATOM 1956 C CA . GLY A 1 251 ? -8.081 -5.982 23.794 1.00 93.38 251 GLY A CA 1
ATOM 1957 C C . GLY A 1 251 ? -8.535 -6.601 25.117 1.00 93.38 251 GLY A C 1
ATOM 1958 O O . GLY A 1 251 ? -9.106 -7.688 25.127 1.00 93.38 251 GLY A O 1
ATOM 1959 N N . ARG A 1 252 ? -8.333 -5.908 26.244 1.00 92.12 252 ARG A N 1
ATOM 1960 C CA . ARG A 1 252 ? -8.764 -6.390 27.566 1.00 92.12 252 ARG A CA 1
ATOM 1961 C C . ARG A 1 252 ? -10.282 -6.362 27.738 1.00 92.12 252 ARG A C 1
ATOM 1963 O O . ARG A 1 252 ? -10.829 -7.247 28.406 1.00 92.12 252 ARG A O 1
ATOM 1970 N N . ASN A 1 253 ? -10.927 -5.334 27.191 1.00 92.94 253 ASN A N 1
ATOM 1971 C CA . ASN A 1 253 ? -12.350 -5.061 27.390 1.00 92.94 253 ASN A CA 1
ATOM 1972 C C . ASN A 1 253 ? -13.228 -5.618 26.252 1.00 92.94 253 ASN A C 1
ATOM 1974 O O . ASN A 1 253 ? -14.374 -5.989 26.493 1.00 92.94 253 ASN A O 1
ATOM 1978 N N . LEU A 1 254 ? -12.674 -5.765 25.047 1.00 90.38 254 LEU A N 1
ATOM 1979 C CA . LEU A 1 254 ? -13.295 -6.384 23.873 1.00 90.38 254 LEU A CA 1
ATOM 1980 C C . LEU A 1 254 ? -12.594 -7.717 23.600 1.00 90.38 254 LEU A C 1
ATOM 1982 O O . LEU A 1 254 ? -11.791 -7.840 22.670 1.00 90.38 254 LEU A O 1
ATOM 1986 N N . ARG A 1 255 ? -12.832 -8.687 24.488 1.00 76.88 255 ARG A N 1
ATOM 1987 C CA . ARG A 1 255 ? -12.091 -9.951 24.505 1.00 76.88 255 ARG A CA 1
ATOM 1988 C C . ARG A 1 255 ? -12.477 -10.801 23.303 1.00 76.88 255 ARG A C 1
ATOM 1990 O O . ARG A 1 255 ? -13.653 -11.096 23.094 1.00 76.88 255 ARG A O 1
ATOM 1997 N N . GLY A 1 256 ? -11.473 -11.221 22.541 1.00 68.62 256 GLY A N 1
ATOM 1998 C CA . GLY A 1 256 ? -11.619 -12.298 21.570 1.00 68.62 256 GLY A CA 1
ATOM 1999 C C . GLY A 1 256 ? -11.388 -13.657 22.218 1.00 68.62 256 GLY A C 1
ATOM 2000 O O . GLY A 1 256 ? -11.081 -13.767 23.404 1.00 68.62 256 GLY A O 1
ATOM 2001 N N . SER A 1 257 ? -11.452 -14.719 21.417 1.00 63.22 257 SER A N 1
ATOM 2002 C CA . SER A 1 257 ? -11.106 -16.073 21.870 1.00 63.22 257 SER A CA 1
ATOM 2003 C C . SER A 1 257 ? -9.608 -16.266 22.174 1.00 63.22 257 SER A C 1
ATOM 2005 O O . SER A 1 257 ? -9.182 -17.395 22.408 1.00 63.22 257 SER A O 1
ATOM 2007 N N . GLY A 1 258 ? -8.780 -15.209 22.131 1.00 62.25 258 GLY A N 1
ATOM 2008 C CA . GLY A 1 258 ? -7.323 -15.226 22.335 1.00 62.25 258 GLY A CA 1
ATOM 2009 C C . GLY A 1 258 ? -6.523 -16.043 21.305 1.00 62.25 258 GLY A C 1
ATOM 2010 O O . GLY A 1 258 ? -5.305 -15.896 21.209 1.00 62.25 258 GLY A O 1
ATOM 2011 N N . ALA A 1 259 ? -7.195 -16.890 20.520 1.00 71.44 259 ALA A N 1
ATOM 2012 C CA . ALA A 1 259 ? -6.620 -17.818 19.554 1.00 71.44 259 ALA A CA 1
ATOM 2013 C C . ALA A 1 259 ? -6.594 -17.267 18.117 1.00 71.44 259 ALA A C 1
ATOM 2015 O O . ALA A 1 259 ? -5.845 -17.769 17.281 1.00 71.44 259 ALA A O 1
ATOM 2016 N N . ILE A 1 260 ? -7.399 -16.242 17.815 1.00 86.12 260 ILE A N 1
ATOM 2017 C CA . ILE A 1 260 ? -7.493 -15.656 16.473 1.00 86.12 260 ILE A CA 1
ATOM 2018 C C . ILE A 1 260 ? -6.483 -14.514 16.356 1.00 86.12 260 ILE A C 1
ATOM 2020 O O . ILE A 1 260 ? -6.696 -13.431 16.893 1.00 86.12 260 ILE A O 1
ATOM 2024 N N . ALA A 1 261 ? -5.389 -14.742 15.632 1.00 92.50 261 ALA A N 1
ATOM 2025 C CA . ALA A 1 261 ? -4.429 -13.700 15.277 1.00 92.50 261 ALA A CA 1
ATOM 2026 C C . ALA A 1 261 ? -4.719 -13.180 13.863 1.00 92.50 261 ALA A C 1
ATOM 2028 O O . ALA A 1 261 ? -4.655 -13.939 12.893 1.00 92.50 261 ALA A O 1
ATOM 2029 N N . LEU A 1 262 ? -5.015 -11.886 13.735 1.00 94.69 262 LEU A N 1
ATOM 2030 C CA . LEU A 1 262 ? -5.159 -11.239 12.433 1.00 94.69 262 LEU A CA 1
ATOM 2031 C C . LEU A 1 262 ? -3.793 -11.116 11.754 1.00 94.69 262 LEU A C 1
ATOM 2033 O O . LEU A 1 262 ? -2.776 -10.900 12.411 1.00 94.69 262 LEU A O 1
ATOM 2037 N N . LYS A 1 263 ? -3.770 -11.190 10.419 1.00 95.56 263 LYS A N 1
ATOM 2038 C CA . LYS A 1 263 ? -2.593 -10.838 9.615 1.00 95.56 263 LYS A CA 1
ATOM 2039 C C . LYS A 1 263 ? -2.597 -9.322 9.384 1.00 95.56 263 LYS A C 1
ATOM 2041 O O . LYS A 1 263 ? -3.391 -8.873 8.561 1.00 95.56 263 LYS A O 1
ATOM 2046 N N . PRO A 1 264 ? -1.740 -8.520 10.045 1.00 95.38 264 PRO A N 1
ATOM 2047 C CA . PRO A 1 264 ? -1.778 -7.067 9.897 1.00 95.38 264 PRO A CA 1
ATOM 2048 C C . PRO A 1 264 ? -1.443 -6.632 8.467 1.00 95.38 264 PRO A C 1
ATOM 2050 O O . PRO A 1 264 ? -0.761 -7.349 7.723 1.00 95.38 264 PRO A O 1
ATOM 2053 N N . THR A 1 265 ? -1.868 -5.425 8.088 1.00 96.75 265 THR A N 1
ATOM 2054 C CA . THR A 1 265 ? -1.376 -4.804 6.853 1.00 96.75 265 THR A CA 1
ATOM 2055 C C . THR A 1 265 ? 0.137 -4.596 6.937 1.00 96.75 265 THR A C 1
ATOM 2057 O O . THR A 1 265 ? 0.706 -4.467 8.024 1.00 96.75 265 THR A O 1
ATOM 2060 N N . PHE A 1 266 ? 0.816 -4.534 5.791 1.00 95.00 266 PHE A N 1
ATOM 2061 C CA . PHE A 1 266 ? 2.254 -4.265 5.759 1.00 95.00 266 PHE A CA 1
ATOM 2062 C C . PHE A 1 266 ? 2.581 -2.934 6.453 1.00 95.00 266 PHE A C 1
ATOM 2064 O O . PHE A 1 266 ? 3.542 -2.847 7.213 1.00 95.00 266 PHE A O 1
ATOM 2071 N N . PHE A 1 267 ? 1.723 -1.924 6.280 1.00 94.81 267 PHE A N 1
ATOM 2072 C CA . PHE A 1 267 ? 1.841 -0.646 6.979 1.00 94.81 267 PHE A CA 1
ATOM 2073 C C . PHE A 1 267 ? 1.738 -0.805 8.506 1.00 94.81 267 PHE A C 1
ATOM 2075 O O . PHE A 1 267 ? 2.573 -0.267 9.230 1.00 94.81 267 PHE A O 1
ATOM 2082 N N . ALA A 1 268 ? 0.794 -1.607 9.008 1.00 94.81 268 ALA A N 1
ATOM 2083 C CA . ALA A 1 268 ? 0.660 -1.876 10.441 1.00 94.81 268 ALA A CA 1
ATOM 2084 C C . ALA A 1 268 ? 1.865 -2.629 11.031 1.00 94.81 268 ALA A C 1
ATOM 2086 O O . ALA A 1 268 ? 2.235 -2.389 12.179 1.00 94.81 268 ALA A O 1
ATOM 2087 N N . VAL A 1 269 ? 2.523 -3.490 10.244 1.00 94.38 269 VAL A N 1
ATOM 2088 C CA . VAL A 1 269 ? 3.788 -4.140 10.637 1.00 94.38 269 VAL A CA 1
ATOM 2089 C C . VAL A 1 269 ? 4.926 -3.122 10.745 1.00 94.38 269 VAL A C 1
ATOM 2091 O O . VAL A 1 269 ? 5.731 -3.193 11.678 1.00 94.38 269 VAL A O 1
ATOM 2094 N N . MET A 1 270 ? 5.004 -2.174 9.808 1.00 93.00 270 MET A N 1
ATOM 2095 C CA . MET A 1 270 ? 6.028 -1.123 9.805 1.00 93.00 270 MET A CA 1
ATOM 2096 C C . MET A 1 270 ? 5.814 -0.101 10.927 1.00 93.00 270 MET A C 1
ATOM 2098 O O . MET A 1 270 ? 6.785 0.372 11.510 1.00 93.00 270 MET A O 1
ATOM 2102 N N . TRP A 1 271 ? 4.559 0.183 11.279 1.00 91.56 271 TRP A N 1
ATOM 2103 C CA . TRP A 1 271 ? 4.168 1.116 12.341 1.00 91.56 271 TRP A CA 1
ATOM 2104 C C . TRP A 1 271 ? 3.889 0.421 13.688 1.00 91.56 271 TRP A C 1
ATOM 2106 O O . TRP A 1 271 ? 3.052 0.864 14.469 1.00 91.56 271 TRP A O 1
ATOM 2116 N N . ARG A 1 272 ? 4.549 -0.705 13.980 1.00 91.81 272 ARG A N 1
ATOM 2117 C CA . ARG A 1 2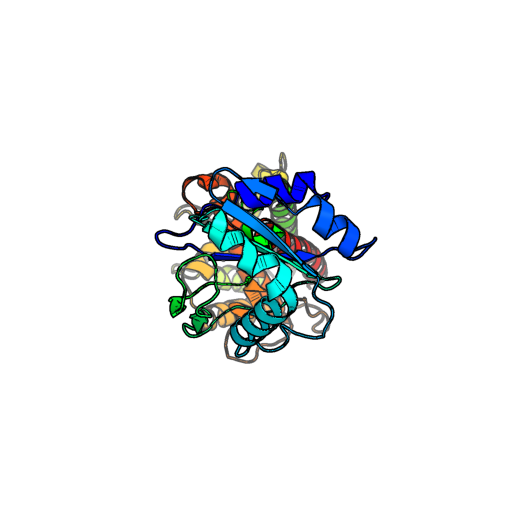72 ? 4.322 -1.464 15.224 1.00 91.81 272 ARG A CA 1
ATOM 2118 C C . ARG A 1 272 ? 5.065 -0.862 16.429 1.00 91.81 272 ARG A C 1
ATOM 2120 O O . ARG A 1 272 ? 6.147 -0.294 16.258 1.00 91.81 272 ARG A O 1
ATOM 2127 N N . PRO A 1 273 ? 4.565 -1.042 17.664 1.00 91.94 273 PRO A N 1
ATOM 2128 C CA . PRO A 1 273 ? 5.346 -0.750 18.859 1.00 91.94 273 PRO A CA 1
ATOM 2129 C C . PRO A 1 273 ? 6.524 -1.727 18.991 1.00 91.94 273 PRO A C 1
ATOM 2131 O O . PRO A 1 273 ? 6.470 -2.865 18.530 1.00 91.94 273 PRO A O 1
ATOM 2134 N N . ALA A 1 274 ? 7.594 -1.292 19.661 1.00 88.94 274 ALA A N 1
ATOM 2135 C CA . ALA A 1 274 ? 8.756 -2.143 19.936 1.00 88.94 274 ALA A CA 1
ATOM 2136 C C . ALA A 1 274 ? 8.481 -3.214 21.011 1.00 88.94 274 ALA A C 1
ATOM 2138 O O . ALA A 1 274 ? 9.153 -4.242 21.052 1.00 88.94 274 ALA A O 1
ATOM 2139 N N . ASN A 1 275 ? 7.507 -2.965 21.888 1.00 86.50 275 ASN A N 1
ATOM 2140 C CA . ASN A 1 275 ? 7.166 -3.860 22.987 1.00 86.50 275 ASN A CA 1
ATOM 2141 C C . ASN A 1 275 ? 6.328 -5.047 22.500 1.00 86.50 275 ASN A C 1
ATOM 2143 O O . ASN A 1 275 ? 5.515 -4.921 21.584 1.00 86.50 275 ASN A O 1
ATOM 2147 N N . LYS A 1 276 ? 6.486 -6.193 23.168 1.00 88.94 276 LYS A N 1
ATOM 2148 C CA . LYS A 1 276 ? 5.631 -7.360 22.946 1.00 88.94 276 LYS A CA 1
ATOM 2149 C C . LYS A 1 276 ? 4.231 -7.082 23.501 1.00 88.94 276 LYS A C 1
ATOM 2151 O O . LYS A 1 276 ? 4.105 -6.716 24.664 1.00 88.94 276 LYS A O 1
ATOM 2156 N N . MET A 1 277 ? 3.210 -7.301 22.680 1.00 91.69 277 MET A N 1
ATOM 2157 C CA . MET A 1 277 ? 1.796 -7.185 23.049 1.00 91.69 277 MET A CA 1
ATOM 2158 C C . MET A 1 277 ? 1.134 -8.569 23.100 1.00 91.69 277 MET A C 1
ATOM 2160 O O . MET A 1 277 ? 1.661 -9.538 22.542 1.00 91.69 277 MET A O 1
ATOM 2164 N N . SER A 1 278 ? -0.030 -8.667 23.748 1.00 92.25 278 SER A N 1
ATOM 2165 C CA . SER A 1 278 ? -0.904 -9.839 23.610 1.00 92.25 278 SER A CA 1
ATOM 2166 C C . SER A 1 278 ? -1.455 -9.952 22.180 1.00 92.25 278 SER A C 1
ATOM 2168 O O . SER A 1 278 ? -1.373 -9.003 21.391 1.00 92.25 278 SER A O 1
ATOM 2170 N N . VAL A 1 279 ? -2.028 -11.110 21.831 1.00 92.81 279 VAL A N 1
ATOM 2171 C CA . VAL A 1 279 ? -2.672 -11.314 20.520 1.00 92.81 279 VAL A CA 1
ATOM 2172 C C . VAL A 1 279 ? -3.818 -10.318 20.326 1.00 92.81 279 VAL A C 1
ATOM 2174 O O . VAL A 1 279 ? -3.841 -9.616 19.319 1.00 92.81 279 VAL A O 1
ATOM 2177 N N . ASP A 1 280 ? -4.692 -10.165 21.324 1.00 92.94 280 ASP A N 1
ATOM 2178 C CA . ASP A 1 280 ? -5.828 -9.237 21.250 1.00 92.94 280 ASP A CA 1
ATOM 2179 C C . ASP A 1 280 ? -5.376 -7.781 21.085 1.00 92.94 280 ASP A C 1
ATOM 2181 O O . ASP A 1 280 ? -5.885 -7.063 20.225 1.00 92.94 280 ASP A O 1
ATOM 2185 N N . ALA A 1 281 ? -4.365 -7.349 21.847 1.00 93.56 281 ALA A N 1
ATOM 2186 C CA . ALA A 1 281 ? -3.805 -6.006 21.710 1.00 93.56 281 ALA A CA 1
ATOM 2187 C C . ALA A 1 281 ? -3.145 -5.802 20.335 1.00 93.56 281 ALA A C 1
ATOM 2189 O O . ALA A 1 281 ? -3.247 -4.730 19.745 1.00 93.56 281 ALA A O 1
ATOM 2190 N N . THR A 1 282 ? -2.521 -6.841 19.772 1.00 94.50 282 THR A N 1
ATOM 2191 C CA . THR A 1 282 ? -1.960 -6.793 18.412 1.00 94.50 282 THR A CA 1
ATOM 2192 C C . THR A 1 282 ? -3.048 -6.642 17.352 1.00 94.50 282 THR A C 1
ATOM 2194 O O . THR A 1 282 ? -2.893 -5.826 16.441 1.00 94.50 282 THR A O 1
ATOM 2197 N N . ASN A 1 283 ? -4.161 -7.366 17.487 1.00 95.69 283 ASN A N 1
ATOM 2198 C CA . ASN A 1 283 ? -5.308 -7.242 16.589 1.00 95.69 283 ASN A CA 1
ATOM 2199 C C . ASN A 1 283 ? -5.895 -5.827 16.643 1.00 95.69 283 ASN A C 1
ATOM 2201 O O . ASN A 1 283 ? -6.058 -5.193 15.601 1.00 95.69 283 ASN A O 1
ATOM 2205 N N . TRP A 1 284 ? -6.136 -5.293 17.844 1.00 96.00 284 TRP A N 1
ATOM 2206 C CA . TRP A 1 284 ? -6.661 -3.937 18.009 1.00 96.00 284 TRP A CA 1
ATOM 2207 C C . TRP A 1 284 ? -5.697 -2.868 17.508 1.00 96.00 284 TRP A C 1
ATOM 2209 O O . TRP A 1 284 ? -6.121 -1.954 16.809 1.00 96.00 284 TRP A O 1
ATOM 2219 N N . HIS A 1 285 ? -4.396 -3.008 17.759 1.00 96.25 285 HIS A N 1
ATOM 2220 C CA . HIS A 1 285 ? -3.399 -2.103 17.192 1.00 96.25 285 HIS A CA 1
ATOM 2221 C C . HIS A 1 285 ? -3.455 -2.106 15.656 1.00 96.25 285 HIS A C 1
ATOM 2223 O O . HIS A 1 285 ? -3.453 -1.045 15.030 1.00 96.25 285 HIS A O 1
ATOM 2229 N N . ALA A 1 286 ? -3.541 -3.286 15.034 1.00 97.06 286 ALA A N 1
ATOM 2230 C CA . ALA A 1 286 ? -3.663 -3.402 13.585 1.00 97.06 286 ALA A CA 1
ATOM 2231 C C . ALA A 1 286 ? -4.964 -2.771 13.057 1.00 97.06 286 ALA A C 1
ATOM 2233 O O . ALA A 1 286 ? -4.922 -2.098 12.029 1.00 97.06 286 ALA A O 1
ATOM 2234 N N . ILE A 1 287 ? -6.087 -2.916 13.775 1.00 97.75 287 ILE A N 1
ATOM 2235 C CA . ILE A 1 287 ? -7.364 -2.257 13.453 1.00 97.75 287 ILE A CA 1
ATOM 2236 C C . ILE A 1 287 ? -7.210 -0.736 13.474 1.00 97.75 287 ILE A C 1
ATOM 2238 O O . ILE A 1 287 ? -7.504 -0.087 12.471 1.00 97.75 287 ILE A O 1
ATOM 2242 N N . LEU A 1 288 ? -6.691 -0.166 14.565 1.00 97.25 288 LEU A N 1
ATOM 2243 C CA . LEU A 1 288 ? -6.497 1.283 14.697 1.00 97.25 288 LEU A CA 1
ATOM 2244 C C . LEU A 1 288 ? -5.637 1.839 13.549 1.00 97.25 288 LEU A C 1
ATOM 2246 O O . LEU A 1 288 ? -5.994 2.832 12.912 1.00 97.25 288 LEU A O 1
ATOM 2250 N N . VAL A 1 289 ? -4.531 1.162 13.232 1.00 97.31 289 VAL A N 1
ATOM 2251 C CA . VAL A 1 289 ? -3.640 1.569 12.140 1.00 97.31 289 VAL A CA 1
ATOM 2252 C C . VAL A 1 289 ? -4.285 1.384 10.760 1.00 97.31 289 VAL A C 1
ATOM 2254 O O . VAL A 1 289 ? -4.044 2.200 9.874 1.00 97.31 289 VAL A O 1
ATOM 2257 N N . ALA A 1 290 ? -5.131 0.372 10.554 1.00 97.62 290 ALA A N 1
ATOM 2258 C CA . ALA A 1 290 ? -5.834 0.178 9.286 1.00 97.62 290 ALA A CA 1
ATOM 2259 C C . ALA A 1 290 ? -6.853 1.293 9.000 1.00 97.62 290 ALA A C 1
ATOM 2261 O O . ALA A 1 290 ? -6.924 1.752 7.860 1.00 97.62 290 ALA A O 1
ATOM 2262 N N . PHE A 1 291 ? -7.571 1.793 10.017 1.00 97.94 291 PHE A N 1
ATOM 2263 C CA . PHE A 1 291 ? -8.406 2.998 9.883 1.00 97.94 291 PHE A CA 1
ATOM 2264 C C . PHE A 1 291 ? -7.576 4.192 9.405 1.00 97.94 291 PHE A C 1
ATOM 2266 O O . PHE A 1 291 ? -7.969 4.901 8.479 1.00 97.94 291 PHE A O 1
ATOM 2273 N N . PHE A 1 292 ? -6.396 4.388 9.997 1.00 97.06 292 PHE A N 1
ATOM 2274 C CA . PHE A 1 292 ? -5.483 5.452 9.594 1.00 97.06 292 PHE A CA 1
ATOM 2275 C C . PHE A 1 292 ? -4.937 5.271 8.172 1.00 97.06 292 PHE A C 1
ATOM 2277 O O . PHE A 1 292 ? -4.939 6.220 7.389 1.00 97.06 292 PHE A O 1
ATOM 2284 N N . GLN A 1 293 ? -4.518 4.058 7.805 1.00 96.88 293 GLN A N 1
ATOM 2285 C CA . GLN A 1 293 ? -4.045 3.741 6.457 1.00 96.88 293 GLN A CA 1
ATOM 2286 C C . GLN A 1 293 ? -5.139 3.997 5.412 1.00 96.88 293 GLN A C 1
ATOM 2288 O O . GLN A 1 293 ? -4.865 4.609 4.380 1.00 96.88 293 GLN A O 1
ATOM 2293 N N . ALA A 1 294 ? -6.375 3.570 5.687 1.00 97.50 294 ALA A N 1
ATOM 2294 C CA . ALA A 1 294 ? -7.518 3.811 4.817 1.00 97.50 294 ALA A CA 1
ATOM 2295 C C . ALA A 1 294 ? -7.795 5.310 4.658 1.00 97.50 294 ALA A C 1
ATOM 2297 O O . ALA A 1 294 ? -7.855 5.796 3.533 1.00 97.50 294 ALA A O 1
ATOM 2298 N N . TYR A 1 295 ? -7.851 6.059 5.762 1.00 96.88 295 TYR A N 1
ATOM 2299 C CA . TYR A 1 295 ? -8.005 7.515 5.745 1.00 96.88 295 TYR A CA 1
ATOM 2300 C C . TYR A 1 295 ? -6.953 8.212 4.872 1.00 96.88 295 TYR A C 1
ATOM 2302 O O . TYR A 1 295 ? -7.303 9.034 4.025 1.00 96.88 295 TYR A O 1
ATOM 2310 N N . GLN A 1 296 ? -5.674 7.857 5.026 1.00 95.25 296 GLN A N 1
ATOM 2311 C CA . GLN A 1 296 ? -4.596 8.447 4.229 1.00 95.25 296 GLN A CA 1
ATOM 2312 C C . GLN A 1 296 ? -4.734 8.120 2.740 1.00 95.25 296 GLN A C 1
ATOM 2314 O O . GLN A 1 296 ? -4.603 9.011 1.905 1.00 95.25 296 GLN A O 1
ATOM 2319 N N . LEU A 1 297 ? -5.046 6.868 2.394 1.00 94.81 297 LEU A N 1
ATOM 2320 C CA . LEU A 1 297 ? -5.226 6.465 0.997 1.00 94.81 297 LEU A CA 1
ATOM 2321 C C . LEU A 1 297 ? -6.447 7.123 0.351 1.00 94.81 297 LEU A C 1
ATOM 2323 O O . LEU A 1 297 ? -6.363 7.574 -0.788 1.00 94.81 297 LEU A O 1
ATOM 2327 N N . MET A 1 298 ? -7.561 7.228 1.072 1.00 95.50 298 MET A N 1
ATOM 2328 C CA . MET A 1 298 ? -8.788 7.852 0.573 1.00 95.50 298 MET A CA 1
ATOM 2329 C C . MET A 1 298 ? -8.626 9.363 0.391 1.00 95.50 298 MET A C 1
ATOM 2331 O O . MET A 1 298 ? -9.084 9.907 -0.615 1.00 95.50 298 MET A O 1
ATOM 2335 N N . ASN A 1 299 ? -7.923 10.036 1.305 1.00 94.56 299 ASN A N 1
ATOM 2336 C CA . ASN A 1 299 ? -7.560 11.442 1.133 1.00 94.56 299 ASN A CA 1
ATOM 2337 C C . ASN A 1 299 ? -6.619 11.633 -0.053 1.00 94.56 299 ASN A C 1
ATOM 2339 O O . ASN A 1 299 ? -6.874 12.481 -0.903 1.00 94.56 299 ASN A O 1
ATOM 2343 N N . ALA A 1 300 ? -5.569 10.819 -0.153 1.00 93.88 300 ALA A N 1
ATOM 2344 C CA . ALA A 1 300 ? -4.624 10.908 -1.256 1.00 93.88 300 ALA A CA 1
ATOM 2345 C C . ALA A 1 300 ? -5.290 10.640 -2.616 1.00 93.88 300 ALA A C 1
ATOM 2347 O O . ALA A 1 300 ? -4.960 11.279 -3.609 1.00 93.88 300 ALA A O 1
ATOM 2348 N N . HIS A 1 301 ? -6.279 9.746 -2.653 1.00 94.12 301 HIS A N 1
ATOM 2349 C CA . HIS A 1 301 ? -7.119 9.505 -3.821 1.00 94.12 301 HIS A CA 1
ATOM 2350 C C . HIS A 1 301 ? -7.996 10.719 -4.165 1.00 94.12 301 HIS A C 1
ATOM 2352 O O . HIS A 1 301 ? -8.050 11.132 -5.321 1.00 94.12 301 HIS A O 1
ATOM 2358 N N . ALA A 1 302 ? -8.670 11.318 -3.179 1.00 93.31 302 ALA A N 1
ATOM 2359 C CA . ALA A 1 302 ? -9.521 12.492 -3.388 1.00 93.31 302 ALA A CA 1
ATOM 2360 C C . ALA A 1 302 ? -8.729 13.733 -3.838 1.00 93.31 302 ALA A C 1
ATOM 2362 O O . ALA A 1 302 ? -9.233 14.535 -4.620 1.00 93.31 302 ALA A O 1
ATOM 2363 N N . HIS A 1 303 ? -7.486 13.847 -3.376 1.00 93.06 303 HIS A N 1
ATOM 2364 C CA . HIS A 1 303 ? -6.576 14.960 -3.626 1.00 93.06 303 HIS A CA 1
ATOM 2365 C C . HIS A 1 303 ? -5.413 14.553 -4.540 1.00 93.06 303 HIS A C 1
ATOM 2367 O O . HIS A 1 303 ? -4.313 15.078 -4.421 1.00 93.06 303 HIS A O 1
ATOM 2373 N N . ALA A 1 304 ? -5.625 13.614 -5.469 1.00 91.38 304 ALA A N 1
ATOM 2374 C CA . ALA A 1 304 ? -4.538 13.002 -6.242 1.00 91.38 304 ALA A CA 1
ATOM 2375 C C . ALA A 1 304 ? -3.671 13.992 -7.041 1.00 91.38 304 ALA A C 1
ATOM 2377 O O . ALA A 1 304 ? -2.525 13.671 -7.342 1.00 91.38 304 ALA A O 1
ATOM 2378 N N . GLY A 1 305 ? -4.189 15.183 -7.365 1.00 87.50 305 GLY A N 1
ATOM 2379 C CA . GLY A 1 305 ? -3.423 16.254 -8.011 1.00 87.50 305 GLY A CA 1
ATOM 2380 C C . GLY A 1 305 ? -2.382 16.934 -7.110 1.00 87.50 305 GLY A C 1
ATOM 2381 O O . GLY A 1 305 ? -1.502 17.616 -7.623 1.00 87.50 305 GLY A O 1
ATOM 2382 N N . GLU A 1 306 ? -2.458 16.746 -5.790 1.00 92.12 306 GLU A N 1
ATOM 2383 C CA . GLU A 1 306 ? -1.524 17.305 -4.800 1.00 92.12 306 GLU A CA 1
ATOM 2384 C C . GLU A 1 306 ? -0.307 16.392 -4.552 1.00 92.12 306 GLU A C 1
ATOM 2386 O O . GLU A 1 306 ? 0.654 16.795 -3.896 1.00 92.12 306 GLU A O 1
ATOM 2391 N N . PHE A 1 307 ? -0.324 15.166 -5.086 1.00 89.88 307 PHE A N 1
ATOM 2392 C CA . PHE A 1 307 ? 0.697 14.145 -4.853 1.00 89.88 307 PHE A CA 1
ATOM 2393 C C . PHE A 1 307 ? 1.407 13.747 -6.154 1.00 89.88 307 PHE A C 1
ATOM 2395 O O . PHE A 1 307 ? 0.809 13.798 -7.232 1.00 89.88 307 PHE A O 1
ATOM 2402 N N . PRO A 1 308 ? 2.677 13.304 -6.088 1.00 87.31 308 PRO A N 1
ATOM 2403 C CA . PRO A 1 308 ? 3.345 12.749 -7.257 1.00 87.31 308 PRO A CA 1
ATOM 2404 C C . PRO A 1 308 ? 2.658 11.456 -7.720 1.00 87.31 308 PRO A C 1
ATOM 2406 O O . PRO A 1 308 ? 1.985 10.766 -6.953 1.00 87.31 308 PRO A O 1
ATOM 2409 N N . ALA A 1 309 ? 2.858 11.100 -8.989 1.00 86.00 309 ALA A N 1
ATOM 2410 C CA . ALA A 1 309 ? 2.444 9.800 -9.498 1.00 86.00 309 ALA A CA 1
ATOM 2411 C C 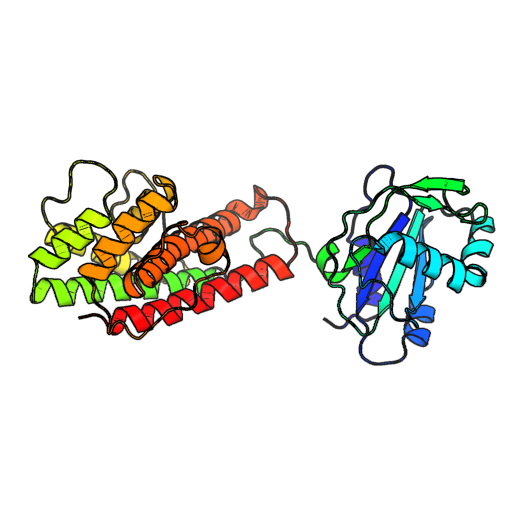. ALA A 1 309 ? 3.325 8.687 -8.908 1.00 86.00 309 ALA A C 1
ATOM 2413 O O . ALA A 1 309 ? 4.537 8.846 -8.759 1.00 86.00 309 ALA A O 1
ATOM 2414 N N . TYR A 1 310 ? 2.715 7.540 -8.617 1.00 87.31 310 TYR A N 1
ATOM 2415 C CA . TYR A 1 310 ? 3.399 6.364 -8.077 1.00 87.31 310 TYR A CA 1
ATOM 2416 C C . TYR A 1 310 ? 3.203 5.161 -8.993 1.00 87.31 310 TYR A C 1
ATOM 2418 O O . TYR A 1 310 ? 2.223 5.097 -9.738 1.00 87.31 310 TYR A O 1
ATOM 2426 N N . ALA A 1 311 ? 4.095 4.176 -8.894 1.00 84.19 311 ALA A N 1
ATOM 2427 C CA . ALA A 1 311 ? 3.967 2.918 -9.623 1.00 84.19 311 ALA A CA 1
ATOM 2428 C C . ALA A 1 311 ? 2.602 2.259 -9.353 1.00 84.19 311 ALA A C 1
ATOM 2430 O O . ALA A 1 311 ? 2.206 2.062 -8.200 1.00 84.19 311 ALA A O 1
ATOM 2431 N N . VAL A 1 312 ? 1.900 1.878 -10.419 1.00 82.94 312 VAL A N 1
ATOM 2432 C CA . VAL A 1 312 ? 0.588 1.217 -10.377 1.00 82.94 312 VAL A CA 1
ATOM 2433 C C . VAL A 1 312 ? 0.633 -0.041 -9.512 1.00 82.94 312 VAL A C 1
ATOM 2435 O O . VAL A 1 312 ? -0.256 -0.254 -8.690 1.00 82.94 312 VAL A O 1
ATOM 2438 N N . ALA A 1 313 ? 1.701 -0.836 -9.624 1.00 81.06 313 ALA A N 1
ATOM 2439 C CA . ALA A 1 313 ? 1.886 -2.041 -8.820 1.00 81.06 313 ALA A CA 1
ATOM 2440 C C . ALA A 1 313 ? 1.916 -1.749 -7.308 1.00 81.06 313 ALA A C 1
ATOM 2442 O O . ALA A 1 313 ? 1.317 -2.491 -6.531 1.00 81.06 313 ALA A O 1
ATOM 2443 N N . LEU A 1 314 ? 2.558 -0.650 -6.891 1.00 86.94 314 LEU A N 1
ATOM 2444 C CA . LEU A 1 314 ? 2.611 -0.236 -5.487 1.00 86.94 314 LEU A CA 1
ATOM 2445 C C . LEU A 1 314 ? 1.225 0.185 -4.987 1.00 86.94 314 LEU A C 1
ATOM 2447 O O . LEU A 1 314 ? 0.791 -0.265 -3.927 1.00 86.94 314 LEU A O 1
ATOM 2451 N N . GLN A 1 315 ? 0.519 1.011 -5.764 1.00 90.38 315 GLN A N 1
ATOM 2452 C CA . GLN A 1 315 ? -0.836 1.457 -5.429 1.00 90.38 315 GLN A CA 1
ATOM 2453 C C . GLN A 1 315 ? -1.802 0.269 -5.314 1.00 90.38 315 GLN A C 1
ATOM 2455 O O . GLN A 1 315 ? -2.535 0.148 -4.330 1.00 90.38 315 GLN A O 1
ATOM 2460 N N . TYR A 1 316 ? -1.752 -0.650 -6.283 1.00 87.94 316 TYR A N 1
ATOM 2461 C CA . TYR A 1 316 ? -2.574 -1.856 -6.305 1.00 87.94 316 TYR A CA 1
ATOM 2462 C C . TYR A 1 316 ? -2.261 -2.791 -5.132 1.00 87.94 316 TYR A C 1
ATOM 2464 O O . TYR A 1 316 ? -3.180 -3.233 -4.445 1.00 87.94 316 TYR A O 1
ATOM 2472 N N . ALA A 1 317 ? -0.981 -3.075 -4.866 1.00 90.69 317 ALA A N 1
ATOM 2473 C CA . ALA A 1 317 ? -0.573 -3.955 -3.773 1.00 90.69 317 ALA A CA 1
ATOM 2474 C C . ALA A 1 317 ? -0.954 -3.383 -2.401 1.00 90.69 317 ALA A C 1
ATOM 2476 O O . ALA A 1 317 ? -1.446 -4.123 -1.549 1.00 90.69 317 ALA A O 1
ATOM 2477 N N . ASN A 1 318 ? -0.783 -2.071 -2.203 1.00 93.00 318 ASN A N 1
ATOM 2478 C CA . ASN A 1 318 ? -1.169 -1.394 -0.967 1.00 93.00 318 ASN A CA 1
ATOM 2479 C C . ASN A 1 318 ? -2.692 -1.452 -0.755 1.00 93.00 318 ASN A C 1
ATOM 2481 O O . ASN A 1 318 ? -3.150 -1.873 0.306 1.00 93.00 318 ASN A O 1
ATOM 2485 N N . SER A 1 319 ? -3.477 -1.139 -1.793 1.00 94.00 319 SER A N 1
ATOM 2486 C CA . SER A 1 319 ? -4.937 -1.293 -1.758 1.00 94.00 319 SER A CA 1
ATOM 2487 C C . SER A 1 319 ? -5.366 -2.731 -1.478 1.00 94.00 319 SER A C 1
ATOM 2489 O O . SER A 1 319 ? -6.219 -2.963 -0.630 1.00 94.00 319 SER A O 1
ATOM 2491 N N . LEU A 1 320 ? -4.806 -3.714 -2.185 1.00 92.88 320 LEU A N 1
ATOM 2492 C CA . LEU A 1 320 ? -5.181 -5.117 -2.026 1.00 92.88 320 LEU A CA 1
ATOM 2493 C C . LEU A 1 320 ? -4.872 -5.621 -0.612 1.00 92.88 320 LEU A C 1
ATOM 2495 O O . LEU A 1 320 ? -5.709 -6.285 -0.002 1.00 92.88 320 LEU A O 1
ATOM 2499 N N . ASN A 1 321 ? -3.690 -5.282 -0.087 1.00 95.06 321 ASN A N 1
ATOM 2500 C CA . ASN A 1 321 ? -3.311 -5.614 1.280 1.00 95.06 321 ASN A CA 1
ATOM 2501 C C . ASN A 1 321 ? -4.248 -4.961 2.301 1.00 95.06 321 ASN A C 1
ATOM 2503 O O . ASN A 1 321 ? -4.636 -5.632 3.255 1.00 95.06 321 ASN A O 1
ATOM 2507 N N . LEU A 1 322 ? -4.634 -3.700 2.078 1.00 96.31 322 LEU A N 1
ATOM 2508 C CA . LEU A 1 322 ? -5.605 -3.030 2.927 1.00 96.31 322 LEU A CA 1
ATOM 2509 C C . LEU A 1 322 ? -6.978 -3.686 2.812 1.00 96.31 322 LEU A C 1
ATOM 2511 O O . LEU A 1 322 ? -7.473 -4.106 3.832 1.00 96.31 322 LEU A O 1
ATOM 2515 N N . ARG A 1 323 ? -7.573 -3.868 1.629 1.00 95.12 323 ARG A N 1
ATOM 2516 C CA . ARG A 1 323 ? -8.926 -4.444 1.457 1.00 95.12 323 ARG A CA 1
ATOM 2517 C C . ARG A 1 323 ? -9.117 -5.804 2.131 1.00 95.12 323 ARG A C 1
ATOM 2519 O O . ARG A 1 323 ? -10.181 -6.079 2.674 1.00 95.12 323 ARG A O 1
ATOM 2526 N N . GLN A 1 324 ? -8.097 -6.659 2.125 1.00 95.00 324 GLN A N 1
ATOM 2527 C CA . GLN A 1 324 ? -8.191 -7.947 2.812 1.00 95.00 324 GLN A CA 1
ATOM 2528 C C . GLN A 1 324 ? -8.340 -7.781 4.336 1.00 95.00 324 GLN A C 1
ATOM 2530 O O . GLN A 1 324 ? -9.066 -8.542 4.967 1.00 95.00 324 GLN A O 1
ATOM 2535 N N . PHE A 1 325 ? -7.700 -6.768 4.923 1.00 97.81 325 PHE A N 1
ATOM 2536 C CA . PHE A 1 325 ? -7.623 -6.621 6.371 1.00 97.81 325 PHE A CA 1
ATOM 2537 C C . PHE A 1 325 ? -8.959 -6.247 7.047 1.00 97.81 325 PHE A C 1
ATOM 2539 O O . PHE A 1 325 ? -9.330 -6.975 7.963 1.00 97.81 325 PHE A O 1
ATOM 2546 N N . PRO A 1 326 ? -9.731 -5.206 6.651 1.00 97.31 326 PRO A N 1
ATOM 2547 C CA . PRO A 1 326 ? -11.012 -4.900 7.279 1.00 97.31 326 PRO A CA 1
ATOM 2548 C C . PRO A 1 326 ? -12.017 -6.042 7.198 1.00 97.31 326 PRO A C 1
ATOM 2550 O O . PRO A 1 326 ? -12.779 -6.227 8.138 1.00 97.31 326 PRO A O 1
ATOM 2553 N N . ARG A 1 327 ? -11.983 -6.850 6.129 1.00 95.56 327 ARG A N 1
ATOM 2554 C CA . ARG A 1 327 ? -12.806 -8.061 6.028 1.00 95.56 327 ARG A CA 1
ATOM 2555 C C . ARG A 1 327 ? -12.462 -9.063 7.132 1.00 95.56 327 ARG A C 1
ATOM 2557 O O . ARG A 1 327 ? -13.356 -9.527 7.833 1.00 95.56 327 ARG A O 1
ATOM 2564 N N . ASP A 1 328 ? -11.181 -9.383 7.293 1.00 96.25 328 ASP A N 1
ATOM 2565 C CA . ASP A 1 328 ? -10.733 -10.336 8.314 1.00 96.25 328 ASP A CA 1
ATOM 2566 C C . ASP A 1 328 ? -10.953 -9.768 9.728 1.00 96.25 328 ASP A C 1
ATOM 2568 O O . ASP A 1 328 ? -11.398 -10.473 10.634 1.00 96.25 328 ASP A O 1
ATOM 2572 N N . ALA A 1 329 ? -10.709 -8.466 9.907 1.00 97.25 329 ALA A N 1
ATOM 2573 C CA . ALA A 1 329 ? -10.937 -7.752 11.156 1.00 97.25 329 ALA A CA 1
ATOM 2574 C C . ALA A 1 329 ? -12.420 -7.703 11.542 1.00 97.25 329 ALA A C 1
ATOM 2576 O O . ALA A 1 329 ? -12.732 -7.863 12.717 1.00 97.25 329 ALA A O 1
ATOM 2577 N N . LYS A 1 330 ? -13.332 -7.538 10.576 1.00 97.06 330 LYS A N 1
ATOM 2578 C CA . LYS A 1 330 ? -14.782 -7.610 10.798 1.00 97.06 330 LYS A CA 1
ATOM 2579 C C . LYS A 1 330 ? -15.166 -8.976 11.361 1.00 97.06 330 LYS A C 1
ATOM 2581 O O . LYS A 1 330 ? -15.796 -9.038 12.412 1.00 97.06 330 LYS A O 1
ATOM 2586 N N . GLY A 1 331 ? -14.696 -10.053 10.726 1.00 94.62 331 GLY A N 1
ATOM 2587 C CA . GLY A 1 331 ? -14.922 -11.415 11.214 1.00 94.62 331 GLY A CA 1
ATOM 2588 C C . GLY A 1 331 ? -14.371 -11.634 12.626 1.00 94.62 331 GLY A C 1
ATOM 2589 O O . GLY A 1 331 ? -15.032 -12.247 13.454 1.00 94.62 331 GLY A O 1
ATOM 2590 N N . PHE A 1 332 ? -13.197 -11.080 12.949 1.00 95.31 332 PHE A N 1
ATOM 2591 C CA . PHE A 1 332 ? -12.679 -11.086 14.322 1.00 95.31 332 PHE A CA 1
ATOM 2592 C C . PHE A 1 332 ? -13.591 -10.321 15.294 1.00 95.31 332 PHE A C 1
ATOM 2594 O O . PHE A 1 332 ? -13.932 -10.856 16.348 1.00 95.31 332 PHE A O 1
ATOM 2601 N N . VAL A 1 333 ? -14.021 -9.106 14.939 1.00 96.12 333 VAL A N 1
ATOM 2602 C CA . VAL A 1 333 ? -14.882 -8.258 15.779 1.00 96.12 333 VAL A CA 1
ATOM 2603 C C . VAL A 1 333 ? -16.219 -8.934 16.089 1.00 96.12 333 VAL A C 1
ATOM 2605 O O . VAL A 1 333 ? -16.691 -8.874 17.221 1.00 96.12 333 VAL A O 1
ATOM 2608 N N . GLU A 1 334 ? -16.809 -9.635 15.125 1.00 93.00 334 GLU A N 1
ATOM 2609 C CA . GLU A 1 334 ? -18.071 -10.360 15.310 1.00 93.00 334 GLU A CA 1
ATOM 2610 C C . GLU A 1 334 ? -17.956 -11.501 16.343 1.00 93.00 334 GLU A C 1
ATOM 2612 O O . GLU A 1 334 ? -18.945 -11.827 17.003 1.00 93.00 334 GLU A O 1
ATOM 2617 N N . THR A 1 335 ? -16.752 -12.050 16.561 1.00 91.44 335 THR A N 1
ATOM 2618 C CA . THR A 1 335 ? -16.494 -13.123 17.549 1.00 91.44 335 THR A CA 1
ATOM 2619 C C . THR A 1 335 ? -16.265 -12.639 18.981 1.00 91.44 335 THR A C 1
ATOM 2621 O O . THR A 1 335 ? -16.143 -13.468 19.886 1.00 91.44 335 THR A O 1
ATOM 2624 N N . LEU A 1 336 ? -16.174 -11.326 19.201 1.00 91.38 336 LEU A N 1
ATOM 2625 C CA . LEU A 1 336 ? -15.887 -10.765 20.521 1.00 91.38 336 LEU A CA 1
ATOM 2626 C C . LEU A 1 336 ? -17.058 -10.979 21.492 1.00 91.38 336 LEU A C 1
ATOM 2628 O O . LEU A 1 336 ? -18.223 -11.031 21.075 1.00 91.38 336 LEU A O 1
ATOM 2632 N N . GLN A 1 337 ? -16.719 -11.085 22.780 1.00 81.31 337 GLN A N 1
ATOM 2633 C CA . GLN A 1 337 ? -17.640 -11.314 23.903 1.00 81.31 337 GLN A CA 1
ATOM 2634 C C . GLN A 1 337 ? -17.632 -10.163 24.895 1.00 81.31 337 GLN A C 1
ATOM 2636 O O . GLN A 1 337 ? -16.548 -9.577 25.122 1.00 81.31 337 GLN A O 1
#

Foldseek 3Di:
DADDLVRLVVLVVLFDDDPPAQEEEEEDADQDDDLVVSQVSNQDDDPLETEHEFEDPDDDLPDLACNVVSVLVSCVVCVVVFLVCLVVQRSHYYYYYYDNDDRDHDHDYDWDAADQSGSYPHRDTDDYDYYHSQQRRQWDFLLPCLLLLLLLQLLLLLLLVLLLVLLVVVCVVPVPLSLLLQQLLAPDPPRDPGSVVLSVLQVVLSVVCVVRSSPHAQDCDPPRRYRLNSLQCLPVVDQQQSLLVSLQSCCVSFPAPLPDAADAQPQLVVRHDPDDDRRSSSLSSSSSVLSNLSNVSVVSSVPRVVDGTGGPVVSNSNSVSSSVRSVSSSVRSNRTD

Organism: NCBI:txid2509614

Radius of gyration: 26.75 Å; chains: 1; bounding box: 64×36×69 Å

Secondary structure (DSSP, 8-state):
----HHHHHHHHHHSPPPTT--EEEEEEE--SS-HHHHHHHH-EEETTEEEEEEE--S-----TTTHHHHHHHHHHHTHHHHGGGGGG--SEEEEEEEESSPP--------EEPPTT-SSSTT-EE---EEEHHHHH-EE-TT-GGG-HHHHHHHHHHHHHHHHHHHHHHHHH-HHHHHHHHHHT--SSSPPS-HHHHHHHHHHHHHHHTT-GGG------TT--SHHHHHHHHHHHS-HHHHHHHHHHHHHHS---S-------HHHHHT--SS---HHHHHHHHHHHHHHHHHHHHHHHHTGGGS--EEHHHHHHHHHHHHHHHHHHHHHHHT--

Sequence (337 aa):
MQYSSQQIFQLVQAVPWKPNSCIRMFWVRYAEGSRDEMAERLWTWINKEAVVPMVLRTAGFKDTNAVLADAMELFEANRVRIEPLAADAPERMTFLILSKEDFRLVNASSPIELPDWFPVLPARATFFSVNDLGQSAEIKPLNFPEARMDHVAEMLFELESAICGKLGEIYASDAGRVALCVDALQPSTPKCVDAQDTLQLFSAHLDAAAGDPRAYRPNAAPSSKFLAARILKLVLGHPPKQLATAAEELGRNLRGSGAIALKPTFFAVMWRPANKMSVDATNWHAILVAFFQAYQLMNAHAHAGEFPAYAVALQYANSLNLRQFPRDAKGFVETLQ